Protein AF-A0A914G2S0-F1 (afdb_monomer)

Secondary structure (DSSP, 8-state):
------------PPPPPB--SEEEE-TT-SEEEEES--TTTTT--TT-EEE-TTS-EEEEEEEEETTEEEESSPPPGGG-EEEEEP-EEPPPHHHHHHHHHHHHHHHHTTTHHHHHHHS---TTEEEEEEETTEEEEEEGGGSPS--TT-HHHHHHT-S--HHHHHHHHTT-THHHHHHHHHHHHTTEEEEE-TTS-EEEEEHHHHHHHHHHHHTPPTT--TTPEEPTTS-EE-GGGSPPPHHHHHHHHHHHHHHHT-SS----------------S-PPPTT-------TT-SS------PPP-

Sequence (305 aa):
MRSWQSKGSMAMAIRPDWTAGTLTLVAGSKDFTTTGSALETAALQAGDAIITVSGYVLIIEAITGQNSGTLYAECPVAAAGEDQPLRIRYQPDGSRVQGAMRMVRELLTSGNLEAFATLAGEEDAVPVFVGPGVIKLVPKSEFGPDDTKGNLAAVAQLDSIHNLTEVAALADITNLTELAALAKANEQFVVMDADGKIAVVPIKQLTDEIAKKFQLPEGGSEQQLLNGNGGLIEPAALPVSTATQDALDLTSALIGTKSSYNWIINGDFTINQRGGVKKPANGVYGFDRWKGHANGIEQIIEALP

Foldseek 3Di:
DDDDDDDDDPDLDFDAWQFAFFKAADAQFQKIWTDRRQCVVVVDAFQKWKQAPLRDTWTFHGAPDRTMGGTPGGDHPSRGDGRGGTTIGDDRVVVVVVVVVVVVVVVCPQLQVVQVVPDDDDPQWDWDDPDRNHIDTDHVVVPDPDPVPCVVVVVVPCPDPVVVVVVVVVVPCVVVVVVVVVCVVQQWDFDQDPVRDTDTGHPVVVVVVVCVVVVADPDDDPQWDADPVRDTDHPVRPDDPPVRVVVVVVVVVVVVPPPDDDPPPPDPDDDDPPDDDDDDDPQFDDWDFDPDDPPTDTDGDGDDD

Solvent-accessible surface area (backbone atoms only — not comparable to full-atom values): 18815 Å² total; per-residue (Å²): 139,83,83,80,79,76,76,80,77,84,64,91,72,79,69,74,64,50,53,59,37,27,27,32,35,46,55,73,32,37,56,36,41,35,50,81,38,41,37,56,83,69,66,58,49,57,64,22,30,38,45,38,91,74,68,46,78,46,43,30,50,37,66,77,44,50,41,33,30,33,34,68,56,57,33,51,68,81,59,35,45,73,69,35,74,32,35,33,41,68,60,60,64,68,62,54,52,51,52,51,51,50,50,52,47,51,66,56,59,54,34,48,53,59,31,53,70,68,53,80,87,58,89,70,46,44,81,42,81,79,51,93,42,37,54,45,77,42,50,52,85,80,46,72,83,89,53,93,81,47,57,63,61,53,58,71,63,48,93,60,64,54,71,60,54,52,52,51,56,62,66,55,53,61,59,58,54,51,49,52,48,50,26,65,75,63,53,32,45,82,43,74,46,99,87,72,46,85,42,78,44,49,48,64,61,55,52,50,52,49,27,63,76,69,63,48,67,85,87,74,58,96,74,48,41,74,41,101,83,51,43,81,35,50,72,89,68,57,84,70,52,67,72,58,48,52,50,52,52,51,52,51,53,59,58,74,53,72,72,84,77,76,86,71,77,90,64,96,72,84,80,80,84,73,89,67,98,67,87,66,63,95,74,51,84,79,87,76,79,72,88,86,54,97,75,68,75,78,80,80,70,72,71,77,134

Nearest PDB structures (foldseek):
  4hiz-assembly1_A  TM=4.783E-01  e=8.285E-03  Escherichia pha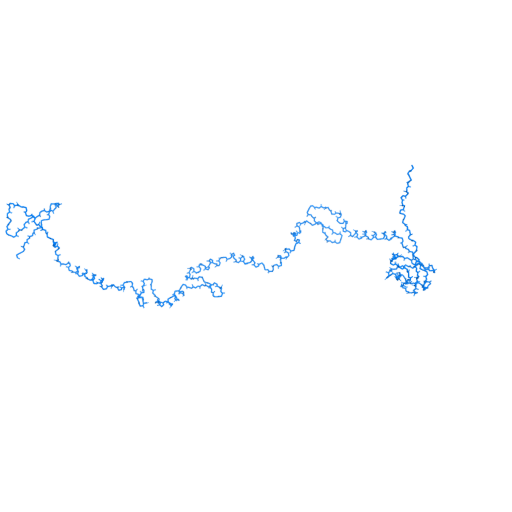ge phi92
  6foc-assembly1_F  TM=5.107E-01  e=4.427E+00  Mycolicibacterium smegmatis MC2 155
  6foc-assembly1_D  TM=5.091E-01  e=5.598E+00  Mycolicibacterium smegmatis MC2 155
  6foc-assembly1_E  TM=5.137E-01  e=7.080E+00  Mycolicibacterium smegmatis MC2 155
  7ell-assembly1_a  TM=2.091E-01  e=4.174E+00  Mammalian orthoreovirus 3

Mean predicted aligned error: 22.45 Å

pLDDT: mean 72.42, std 15.72, range [34.34, 93.56]

Radius of gyration: 70.54 Å; Cα contacts (8 Å, |Δi|>4): 326; chains: 1; bounding box: 147×56×176 Å

Structure (mmCIF, N/CA/C/O backbone):
data_AF-A0A914G2S0-F1
#
_entry.id   AF-A0A914G2S0-F1
#
loop_
_atom_site.group_PDB
_atom_site.id
_atom_site.type_symbol
_atom_site.label_atom_id
_atom_site.label_alt_id
_atom_site.label_comp_id
_atom_site.label_asym_id
_atom_site.label_entity_id
_atom_site.label_seq_id
_atom_site.pdbx_PDB_ins_code
_atom_site.Cartn_x
_atom_site.Cartn_y
_atom_site.Cartn_z
_atom_site.occupancy
_atom_site.B_iso_or_equiv
_atom_site.auth_seq_id
_atom_site.auth_comp_id
_atom_site.auth_asym_id
_atom_site.auth_atom_id
_atom_site.pdbx_PDB_model_num
ATOM 1 N N . MET A 1 1 ? 4.046 43.010 -52.081 1.00 39.44 1 MET A N 1
ATOM 2 C CA . MET A 1 1 ? 5.157 42.034 -52.110 1.00 39.44 1 MET A CA 1
ATOM 3 C C . MET A 1 1 ? 5.429 41.567 -50.684 1.00 39.44 1 MET A C 1
ATOM 5 O O . MET A 1 1 ? 6.069 42.290 -49.938 1.00 39.44 1 MET A O 1
ATOM 9 N N . ARG A 1 2 ? 4.868 40.428 -50.256 1.00 35.38 2 ARG A N 1
ATOM 10 C CA . ARG A 1 2 ? 5.243 39.776 -48.987 1.00 35.38 2 ARG A CA 1
ATOM 11 C C . ARG A 1 2 ? 6.018 38.518 -49.345 1.00 35.38 2 ARG A C 1
ATOM 13 O O . ARG A 1 2 ? 5.461 37.635 -49.992 1.00 35.38 2 ARG A O 1
ATOM 20 N N . SER A 1 3 ? 7.300 38.493 -48.994 1.00 38.34 3 SER A N 1
ATOM 21 C CA . SER A 1 3 ? 8.160 37.328 -49.148 1.00 38.34 3 SER A CA 1
ATOM 22 C C . SER A 1 3 ? 7.694 36.230 -48.193 1.00 38.34 3 SER A C 1
ATOM 24 O O . SER A 1 3 ? 7.520 36.440 -46.994 1.00 38.34 3 SER A O 1
ATOM 26 N N . TRP A 1 4 ? 7.446 35.052 -48.752 1.00 34.34 4 TRP A N 1
ATOM 27 C CA . TRP A 1 4 ? 7.224 33.825 -48.002 1.00 34.34 4 TRP A CA 1
ATOM 28 C C . TRP A 1 4 ? 8.595 33.317 -47.545 1.00 34.34 4 TRP A C 1
ATOM 30 O O . TRP A 1 4 ? 9.386 32.841 -48.356 1.00 34.34 4 TRP A O 1
ATOM 40 N N . GLN A 1 5 ? 8.901 33.454 -46.255 1.00 43.31 5 GLN A N 1
ATOM 41 C CA . GLN A 1 5 ? 9.997 32.712 -45.637 1.00 43.31 5 GLN A CA 1
ATOM 42 C C . GLN A 1 5 ? 9.623 31.228 -45.643 1.00 43.31 5 GLN A C 1
ATOM 44 O O . GLN A 1 5 ? 8.611 30.825 -45.065 1.00 43.31 5 GLN A O 1
ATOM 49 N N . SER A 1 6 ? 10.428 30.419 -46.330 1.00 41.84 6 SER A N 1
ATOM 50 C CA . SER A 1 6 ? 10.311 28.967 -46.324 1.00 41.84 6 SER A CA 1
ATOM 51 C C . SER A 1 6 ? 10.465 28.457 -44.893 1.00 41.84 6 SER A C 1
ATOM 53 O O . SER A 1 6 ? 11.532 28.588 -44.290 1.00 41.84 6 SER A O 1
ATOM 55 N N . LYS A 1 7 ? 9.390 27.867 -44.363 1.00 42.41 7 LYS A N 1
ATOM 56 C CA . LYS A 1 7 ? 9.420 27.026 -43.167 1.00 42.41 7 LYS A CA 1
ATOM 57 C C . LYS A 1 7 ? 10.583 26.046 -43.290 1.00 42.41 7 LYS A C 1
ATOM 59 O O . LYS A 1 7 ? 10.670 25.320 -44.279 1.00 42.41 7 LYS A O 1
ATOM 64 N N . GLY A 1 8 ? 11.461 26.061 -42.289 1.00 40.78 8 GLY A N 1
ATOM 65 C CA . GLY A 1 8 ? 12.552 25.111 -42.159 1.00 40.78 8 GLY A CA 1
ATOM 66 C C . GLY A 1 8 ? 12.014 23.694 -42.298 1.00 40.78 8 GLY A C 1
ATOM 67 O O . GLY A 1 8 ? 11.226 23.228 -41.477 1.00 40.78 8 GLY A O 1
ATOM 68 N N . SER A 1 9 ? 12.431 23.032 -43.370 1.00 38.84 9 SER A N 1
ATOM 69 C CA . SER A 1 9 ? 12.389 21.585 -43.473 1.00 38.84 9 SER A CA 1
ATOM 70 C C . SER A 1 9 ? 13.177 21.036 -42.285 1.00 38.84 9 SER A C 1
ATOM 72 O O . SER A 1 9 ? 14.404 21.120 -42.281 1.00 38.84 9 SER A O 1
ATOM 74 N N . MET A 1 10 ? 12.495 20.484 -41.277 1.00 43.16 10 MET A N 1
ATOM 75 C CA . MET A 1 10 ? 13.116 19.559 -40.328 1.00 43.16 10 MET A CA 1
ATOM 76 C C . MET A 1 10 ? 13.450 18.268 -41.081 1.00 43.16 10 MET A C 1
ATOM 78 O O . MET A 1 10 ? 12.778 17.249 -40.957 1.00 43.16 10 MET A O 1
ATOM 82 N N . ALA A 1 11 ? 14.472 18.344 -41.930 1.00 44.41 11 ALA A N 1
ATOM 83 C CA . ALA A 1 11 ? 15.151 17.166 -42.419 1.00 44.41 11 ALA A CA 1
ATOM 84 C C . ALA A 1 11 ? 15.914 16.574 -41.230 1.00 44.41 11 ALA A C 1
ATOM 86 O O . ALA A 1 11 ? 16.601 17.300 -40.512 1.00 44.41 11 ALA A O 1
ATOM 87 N N . MET A 1 12 ? 15.764 15.269 -41.011 1.00 57.03 12 MET A N 1
ATOM 88 C CA . MET A 1 12 ? 16.537 14.498 -40.042 1.00 57.03 12 MET A CA 1
ATOM 89 C C . MET A 1 12 ? 18.024 14.634 -40.418 1.00 57.03 12 MET A C 1
ATOM 91 O O . MET A 1 12 ? 18.506 13.970 -41.335 1.00 57.03 12 MET A O 1
ATOM 95 N N . ALA A 1 13 ? 18.719 15.591 -39.806 1.00 50.94 13 ALA A N 1
ATOM 96 C CA . ALA A 1 13 ? 20.088 15.926 -40.162 1.00 50.94 13 ALA A CA 1
ATOM 97 C C . ALA A 1 13 ? 21.023 14.861 -39.583 1.00 50.94 13 ALA A C 1
ATOM 99 O O . ALA A 1 13 ? 21.110 14.698 -38.367 1.00 50.94 13 ALA A O 1
ATOM 100 N N . ILE A 1 14 ? 21.716 14.127 -40.456 1.00 61.72 14 ILE A N 1
ATOM 101 C CA . ILE A 1 14 ? 22.813 13.246 -40.053 1.00 61.72 14 ILE A CA 1
ATOM 102 C C . ILE A 1 14 ? 23.853 14.132 -39.361 1.00 61.72 14 ILE A C 1
ATOM 104 O O . ILE A 1 14 ? 24.386 15.055 -39.981 1.00 61.72 14 ILE A O 1
ATOM 108 N N . ARG A 1 15 ? 24.103 13.890 -38.069 1.00 70.44 15 ARG A N 1
ATOM 109 C CA . ARG A 1 15 ? 25.149 14.607 -37.334 1.00 70.44 15 ARG A CA 1
ATOM 110 C C . ARG A 1 15 ? 26.504 14.299 -37.986 1.00 70.44 15 ARG A C 1
ATOM 112 O O . ARG A 1 15 ? 26.751 13.132 -38.298 1.00 70.44 15 ARG A O 1
ATOM 119 N N . PRO A 1 16 ? 27.360 15.308 -38.222 1.00 78.19 16 PRO A N 1
ATOM 120 C CA . PRO A 1 16 ? 28.690 15.073 -38.774 1.00 78.19 16 PRO A CA 1
ATOM 121 C C . PRO A 1 16 ? 29.509 14.174 -37.838 1.00 78.19 16 PRO A C 1
ATOM 123 O O . PRO A 1 16 ? 29.274 14.164 -36.630 1.00 78.19 16 PRO A O 1
ATOM 126 N N . ASP A 1 17 ? 30.456 13.419 -38.402 1.00 84.31 17 ASP A N 1
ATOM 127 C CA . ASP A 1 17 ? 31.339 12.540 -37.628 1.00 84.31 17 ASP A CA 1
ATOM 128 C C . ASP A 1 17 ? 32.096 13.365 -36.553 1.00 84.31 17 ASP A C 1
ATOM 130 O O . ASP A 1 17 ? 32.576 14.468 -36.825 1.00 84.31 17 ASP A O 1
ATOM 134 N N . TRP A 1 18 ? 32.216 12.833 -35.335 1.00 86.94 18 TRP A N 1
ATOM 135 C CA . TRP A 1 18 ? 32.965 13.449 -34.239 1.00 86.94 18 TRP A CA 1
ATOM 136 C C . TRP A 1 18 ? 34.459 13.166 -34.393 1.00 86.94 18 TRP A C 1
ATOM 138 O O . TRP A 1 18 ? 34.872 12.006 -34.380 1.00 86.94 18 TRP A O 1
ATOM 148 N N . THR A 1 19 ? 35.273 14.214 -34.538 1.00 88.19 19 THR A N 1
ATOM 149 C CA . THR A 1 19 ? 36.717 14.087 -34.818 1.00 88.19 19 THR A CA 1
ATOM 150 C C . THR A 1 19 ? 37.618 14.828 -33.830 1.00 88.19 19 THR A C 1
ATOM 152 O O . THR A 1 19 ? 38.783 15.085 -34.127 1.00 88.19 19 THR A O 1
ATOM 155 N N . ALA A 1 20 ? 37.089 15.248 -32.678 1.00 85.12 20 ALA A N 1
ATOM 156 C CA . ALA A 1 20 ? 37.869 15.978 -31.684 1.00 85.12 20 ALA A CA 1
ATOM 157 C C . ALA A 1 20 ? 38.704 15.016 -30.822 1.00 85.12 20 ALA A C 1
ATOM 159 O O . ALA A 1 20 ? 38.162 14.079 -30.238 1.00 85.12 20 ALA A O 1
ATOM 160 N N . GLY A 1 21 ? 40.006 15.281 -30.704 1.00 87.94 21 GLY A N 1
ATOM 161 C CA . GLY A 1 21 ? 40.935 14.526 -29.859 1.00 87.94 21 GLY A CA 1
ATOM 162 C C . GLY A 1 21 ? 41.598 13.324 -30.539 1.00 87.94 21 GLY A C 1
ATOM 163 O O . GLY A 1 21 ? 41.478 13.125 -31.750 1.00 87.94 21 GLY A O 1
ATOM 164 N N . THR A 1 22 ? 42.338 12.551 -29.748 1.00 89.88 22 THR A N 1
ATOM 165 C CA . THR A 1 22 ? 43.066 11.352 -30.194 1.00 89.88 22 THR A CA 1
ATOM 166 C C . THR A 1 22 ? 42.472 10.087 -29.588 1.00 89.88 22 THR A C 1
ATOM 168 O O . THR A 1 22 ? 41.771 10.148 -28.582 1.00 89.88 22 THR A O 1
ATOM 171 N N . LEU A 1 23 ? 42.726 8.945 -30.219 1.00 91.69 23 LEU A N 1
ATOM 172 C CA . LEU A 1 23 ? 42.205 7.632 -29.869 1.00 91.69 23 LEU A CA 1
ATOM 173 C C . LEU A 1 23 ? 43.354 6.650 -29.646 1.00 91.69 23 LEU A C 1
ATOM 175 O O . LEU A 1 23 ? 44.181 6.444 -30.533 1.00 91.69 23 LEU A O 1
ATOM 179 N N . THR A 1 24 ? 43.323 5.967 -28.511 1.00 92.44 24 THR A N 1
ATOM 180 C CA . THR A 1 24 ? 44.226 4.867 -28.194 1.00 92.44 24 THR A CA 1
ATOM 181 C C . THR A 1 24 ? 43.436 3.567 -28.114 1.00 92.44 24 THR A C 1
ATOM 183 O O . THR A 1 24 ? 42.475 3.430 -27.354 1.00 92.44 24 THR A O 1
ATOM 186 N N . LEU A 1 25 ? 43.856 2.607 -28.937 1.00 90.75 25 LEU A N 1
ATOM 187 C CA . LEU A 1 25 ? 43.268 1.280 -29.066 1.00 90.75 25 LEU A CA 1
ATOM 188 C C . LEU A 1 25 ? 44.334 0.218 -28.823 1.00 90.75 25 LEU A C 1
ATOM 190 O O . LEU A 1 25 ? 45.371 0.212 -29.487 1.00 90.75 25 LEU A O 1
ATOM 194 N N . VAL A 1 26 ? 44.053 -0.722 -27.924 1.00 92.75 26 VAL A N 1
ATOM 195 C CA . VAL A 1 26 ? 44.956 -1.835 -27.607 1.00 92.75 26 VAL A CA 1
ATOM 196 C C . VAL A 1 26 ? 44.454 -3.110 -28.280 1.00 92.75 26 VAL A C 1
ATOM 198 O O . VAL A 1 26 ? 43.284 -3.465 -28.153 1.00 92.75 26 VAL A O 1
ATOM 201 N N . ALA A 1 27 ? 45.333 -3.809 -29.000 1.00 90.81 27 ALA A N 1
ATOM 202 C CA . ALA A 1 27 ? 44.987 -5.054 -29.683 1.00 90.81 27 ALA A CA 1
ATOM 203 C C . ALA A 1 27 ? 44.497 -6.121 -28.691 1.00 90.81 27 ALA A C 1
ATOM 205 O O . ALA A 1 27 ? 45.120 -6.328 -27.651 1.00 90.81 27 ALA A O 1
ATOM 206 N N . GLY A 1 28 ? 43.397 -6.803 -29.018 1.00 88.88 28 GLY A N 1
ATOM 207 C CA . GLY A 1 28 ? 42.790 -7.819 -28.149 1.00 88.88 28 GLY A CA 1
ATOM 208 C C . GLY A 1 28 ? 42.081 -7.257 -26.911 1.00 88.88 28 GLY A C 1
ATOM 209 O O . GLY A 1 28 ? 41.553 -8.027 -26.119 1.00 88.88 28 GLY A O 1
ATOM 210 N N . SER A 1 29 ? 42.041 -5.932 -26.732 1.00 91.50 29 SER A N 1
ATOM 211 C CA . SER A 1 29 ? 41.268 -5.286 -25.671 1.00 91.50 29 SER A CA 1
ATOM 212 C C . SER A 1 29 ? 39.938 -4.765 -26.204 1.00 91.50 29 SER A C 1
ATOM 214 O O . SER A 1 29 ? 39.823 -4.376 -27.370 1.00 91.50 29 SER A O 1
ATOM 216 N N . LYS A 1 30 ? 38.932 -4.731 -25.331 1.00 91.50 30 LYS A N 1
ATOM 217 C CA . LYS A 1 30 ? 37.685 -3.997 -25.569 1.00 91.50 30 LYS A CA 1
ATOM 218 C C . LYS A 1 30 ? 37.783 -2.539 -25.143 1.00 91.50 30 LYS A C 1
ATOM 220 O O . LYS A 1 30 ? 36.997 -1.729 -25.615 1.00 91.50 30 LYS A O 1
ATOM 225 N N . ASP A 1 31 ? 38.717 -2.197 -24.269 1.00 92.69 31 ASP A N 1
ATOM 226 C CA . ASP A 1 31 ? 38.823 -0.840 -23.753 1.00 92.69 31 ASP A CA 1
ATOM 227 C C . ASP A 1 31 ? 39.486 0.073 -24.782 1.00 92.69 31 ASP A C 1
ATOM 229 O O . ASP A 1 31 ? 40.508 -0.271 -25.388 1.00 92.69 31 ASP A O 1
ATOM 233 N N . PHE A 1 32 ? 38.917 1.262 -24.947 1.00 91.62 32 PHE A N 1
ATOM 234 C CA . PHE A 1 32 ? 39.531 2.349 -25.690 1.00 91.62 32 PHE A CA 1
ATOM 235 C C . PHE A 1 32 ? 39.593 3.600 -24.822 1.00 91.62 32 PHE A C 1
ATOM 237 O O . PHE A 1 32 ? 38.712 3.873 -24.000 1.00 91.62 32 PHE A O 1
ATOM 244 N N . THR A 1 33 ? 40.642 4.384 -25.026 1.00 92.12 33 THR A N 1
ATOM 245 C CA . THR A 1 33 ? 40.817 5.676 -24.369 1.00 92.12 33 THR A CA 1
ATOM 246 C C . THR A 1 33 ? 40.968 6.759 -25.416 1.00 92.12 33 THR A C 1
ATOM 248 O O . THR A 1 33 ? 41.393 6.515 -26.545 1.00 92.12 33 THR A O 1
ATOM 251 N N . THR A 1 34 ? 40.576 7.972 -25.060 1.00 90.25 34 THR A N 1
ATOM 252 C CA . THR A 1 34 ? 40.680 9.132 -25.935 1.00 90.25 34 THR A CA 1
ATOM 253 C C . THR A 1 34 ? 41.235 10.322 -25.180 1.00 90.25 34 THR A C 1
ATOM 255 O O . THR A 1 34 ? 40.916 10.498 -24.009 1.00 90.25 34 THR A O 1
ATOM 258 N N . THR A 1 35 ? 41.978 11.199 -25.842 1.00 89.25 35 THR A N 1
ATOM 259 C CA . THR A 1 35 ? 42.499 12.417 -25.209 1.00 89.25 35 THR A CA 1
ATOM 260 C C . THR A 1 35 ? 41.843 13.648 -25.817 1.00 89.25 35 THR A C 1
ATOM 262 O O . THR A 1 35 ? 41.934 13.884 -27.019 1.00 89.25 35 THR A O 1
ATOM 265 N N . GLY A 1 36 ? 41.189 14.462 -24.980 1.00 83.69 36 GLY A N 1
ATOM 266 C CA . GLY A 1 36 ? 40.574 15.727 -25.405 1.00 83.69 36 GLY A CA 1
ATOM 267 C C . GLY A 1 36 ? 39.297 15.566 -26.237 1.00 83.69 36 GLY A C 1
ATOM 268 O O . GLY A 1 36 ? 38.896 16.508 -26.918 1.00 83.69 36 GLY A O 1
ATOM 269 N N . SER A 1 37 ? 38.665 14.391 -26.191 1.00 82.31 37 SER A N 1
ATOM 270 C CA . SER A 1 37 ? 37.526 14.049 -27.051 1.00 82.31 37 SER A CA 1
ATOM 271 C C . SER A 1 37 ? 36.164 14.325 -26.440 1.00 82.31 37 SER A C 1
ATOM 273 O O . SER A 1 37 ? 35.201 14.454 -27.192 1.00 82.31 37 SER A O 1
ATOM 275 N N . ALA A 1 38 ? 36.082 14.457 -25.112 1.00 85.75 38 ALA A N 1
ATOM 276 C CA . ALA A 1 38 ? 34.872 14.875 -24.407 1.00 85.75 38 ALA A CA 1
ATOM 277 C C . ALA A 1 38 ? 33.623 14.055 -24.795 1.00 85.75 38 ALA A C 1
ATOM 279 O O . ALA A 1 38 ? 32.577 14.613 -25.132 1.00 85.75 38 ALA A O 1
ATOM 280 N N . LEU A 1 39 ? 33.751 12.725 -24.773 1.00 84.50 39 LEU A N 1
ATOM 281 C CA . LEU A 1 39 ? 32.794 11.773 -25.343 1.00 84.50 39 LEU A CA 1
ATOM 282 C C . LEU A 1 39 ? 31.377 11.918 -24.763 1.00 84.50 39 LEU A C 1
ATOM 284 O O . LEU A 1 39 ? 30.400 11.847 -25.508 1.00 84.50 39 LEU A O 1
ATOM 288 N N . GLU A 1 40 ? 31.241 12.196 -23.463 1.00 83.31 40 GLU A N 1
ATOM 289 C CA . GLU A 1 40 ? 29.925 12.397 -22.839 1.00 83.31 40 GLU A CA 1
ATOM 290 C C . GLU A 1 40 ? 29.324 13.755 -23.225 1.00 83.31 40 GLU A C 1
ATOM 292 O O . GLU A 1 40 ? 28.131 13.858 -23.506 1.00 83.31 40 GLU A O 1
ATOM 297 N N . THR A 1 41 ? 30.152 14.802 -23.321 1.00 77.38 41 THR A N 1
ATOM 298 C CA . THR A 1 41 ? 29.709 16.138 -23.773 1.00 77.38 41 THR A CA 1
ATOM 299 C C . THR A 1 41 ? 29.279 16.134 -25.238 1.00 77.38 41 THR A C 1
ATOM 301 O O . THR A 1 41 ? 28.342 16.833 -25.618 1.00 77.38 41 THR A O 1
ATOM 304 N N . ALA A 1 42 ? 29.926 15.309 -26.056 1.00 79.06 42 ALA A N 1
ATOM 305 C CA . ALA A 1 42 ? 29.561 15.071 -27.445 1.00 79.06 42 ALA A CA 1
ATOM 306 C C . ALA A 1 42 ? 28.381 14.091 -27.611 1.00 79.06 42 ALA A C 1
ATOM 308 O O . ALA A 1 42 ? 28.006 13.772 -28.745 1.00 79.06 42 ALA A O 1
ATOM 309 N N . ALA A 1 43 ? 27.776 13.660 -26.495 1.00 81.69 43 ALA A N 1
ATOM 310 C CA . ALA A 1 43 ? 26.611 12.785 -26.416 1.00 81.69 43 ALA A CA 1
ATOM 311 C C . ALA A 1 43 ? 26.772 11.476 -27.207 1.00 81.69 43 ALA A C 1
ATOM 313 O O . ALA A 1 43 ? 25.813 11.000 -27.818 1.00 81.69 43 ALA A O 1
ATOM 314 N N . LEU A 1 44 ? 27.984 10.912 -27.211 1.00 83.81 44 LEU A N 1
ATOM 315 C CA . LEU A 1 44 ? 28.230 9.593 -27.782 1.00 83.81 44 LEU A CA 1
ATOM 316 C C . LEU A 1 44 ? 27.656 8.500 -26.891 1.00 83.81 44 LEU A C 1
ATOM 318 O O . LEU A 1 44 ? 27.639 8.612 -25.665 1.00 83.81 44 LEU A O 1
ATOM 322 N N . GLN A 1 45 ? 27.163 7.443 -27.522 1.00 85.44 45 GLN A N 1
ATOM 323 C CA . GLN A 1 45 ? 26.453 6.364 -26.849 1.00 85.44 45 GLN A CA 1
ATOM 324 C C . GLN A 1 45 ? 26.800 5.008 -27.461 1.00 85.44 45 GLN A C 1
ATOM 326 O O . GLN A 1 45 ? 27.404 4.901 -28.531 1.00 85.44 45 GLN A O 1
ATOM 331 N N . ALA A 1 46 ? 26.356 3.953 -26.780 1.00 84.88 46 ALA A N 1
ATOM 332 C CA . ALA A 1 46 ? 26.363 2.600 -27.314 1.00 84.88 46 ALA A CA 1
ATOM 333 C C . ALA A 1 46 ? 25.772 2.558 -28.740 1.00 84.88 46 ALA A C 1
ATOM 335 O O . ALA A 1 46 ? 24.760 3.203 -29.045 1.00 84.88 46 ALA A O 1
ATOM 336 N N . GLY A 1 47 ? 26.420 1.803 -29.625 1.00 84.62 47 GLY A N 1
ATOM 337 C CA . GLY A 1 47 ? 26.039 1.664 -31.030 1.00 84.62 47 GLY A CA 1
ATOM 338 C C . GLY A 1 47 ? 26.621 2.717 -31.980 1.00 84.62 47 GLY A C 1
ATOM 339 O O . GLY A 1 47 ? 26.511 2.535 -33.193 1.00 84.62 47 GLY A O 1
ATOM 340 N N . ASP A 1 48 ? 27.267 3.778 -31.478 1.00 88.00 48 ASP A N 1
ATOM 341 C CA . ASP A 1 48 ? 28.096 4.649 -32.323 1.00 88.00 48 ASP A CA 1
ATOM 342 C C . ASP A 1 48 ? 29.352 3.900 -32.801 1.00 88.00 48 ASP A C 1
ATOM 344 O O . ASP A 1 48 ? 29.808 2.942 -32.169 1.00 88.00 48 ASP A O 1
ATOM 348 N N . ALA A 1 49 ? 29.903 4.311 -33.944 1.00 90.56 49 ALA A N 1
ATOM 349 C CA . ALA A 1 49 ? 30.950 3.554 -34.623 1.00 90.56 49 ALA A CA 1
ATOM 350 C C . ALA A 1 49 ? 32.243 4.356 -34.787 1.00 90.56 49 ALA A C 1
ATOM 352 O O . ALA A 1 49 ? 32.268 5.382 -35.465 1.00 90.56 49 ALA A O 1
ATOM 353 N N . ILE A 1 50 ? 33.333 3.857 -34.213 1.00 90.25 50 ILE A N 1
ATOM 354 C CA . ILE A 1 50 ? 34.685 4.377 -34.412 1.00 90.25 50 ILE A CA 1
ATOM 355 C C . ILE A 1 50 ? 35.195 3.893 -35.769 1.00 90.25 50 ILE A C 1
ATOM 357 O O . ILE A 1 50 ? 35.187 2.697 -36.052 1.00 90.25 50 ILE A O 1
ATOM 361 N N . ILE A 1 51 ? 35.664 4.817 -36.602 1.00 90.38 51 ILE A N 1
ATOM 362 C CA . ILE A 1 51 ? 36.306 4.525 -37.883 1.00 90.38 51 ILE A CA 1
ATOM 363 C C . ILE A 1 51 ? 37.802 4.750 -37.696 1.00 90.38 51 ILE A C 1
ATOM 365 O O . ILE A 1 51 ? 38.245 5.893 -37.585 1.00 90.38 51 ILE A O 1
ATOM 369 N N . THR A 1 52 ? 38.580 3.673 -37.652 1.00 87.31 52 THR A N 1
ATOM 370 C CA . THR A 1 52 ? 40.034 3.779 -37.489 1.00 87.31 52 THR A CA 1
ATOM 371 C C . THR A 1 52 ? 40.704 4.248 -38.775 1.00 87.31 52 THR A C 1
ATOM 373 O O . THR A 1 52 ? 40.140 4.142 -39.868 1.00 87.31 52 THR A O 1
ATOM 376 N N . VAL A 1 53 ? 41.938 4.746 -38.668 1.00 82.81 53 VAL A N 1
ATOM 377 C CA . VAL A 1 53 ? 42.733 5.174 -39.834 1.00 82.81 53 VAL A CA 1
ATOM 378 C C . VAL A 1 53 ? 42.967 4.014 -40.807 1.00 82.81 53 VAL A C 1
ATOM 380 O O . VAL A 1 53 ? 42.968 4.211 -42.019 1.00 82.81 53 VAL A O 1
ATOM 383 N N . SER A 1 54 ? 43.067 2.792 -40.282 1.00 83.81 54 SER A N 1
ATOM 384 C CA . SER A 1 54 ? 43.156 1.548 -41.054 1.00 83.81 54 SER A CA 1
ATOM 385 C C . SER A 1 54 ? 41.853 1.163 -41.775 1.00 83.81 54 SER A C 1
ATOM 387 O O . SER A 1 54 ? 41.821 0.157 -42.478 1.00 83.81 54 SER A O 1
ATOM 389 N N . GLY A 1 55 ? 40.768 1.926 -41.600 1.00 83.75 55 GLY A N 1
ATOM 390 C CA . GLY A 1 55 ? 39.474 1.698 -42.247 1.00 83.75 55 GLY A CA 1
ATOM 391 C C . GLY A 1 55 ? 38.564 0.691 -41.538 1.00 83.75 55 GLY A C 1
ATOM 392 O O . GLY A 1 55 ? 37.517 0.341 -42.084 1.00 83.75 55 GLY A O 1
ATOM 393 N N . TYR A 1 56 ? 38.922 0.234 -40.333 1.00 88.62 56 TYR A N 1
ATOM 394 C CA . TYR A 1 56 ? 38.062 -0.650 -39.543 1.00 88.62 56 TYR A CA 1
ATOM 395 C C . TYR A 1 56 ? 36.957 0.147 -38.859 1.00 88.62 56 TYR A C 1
ATOM 397 O O . TYR A 1 56 ? 37.177 1.258 -38.381 1.00 88.62 56 TYR A O 1
ATOM 405 N N . VAL A 1 57 ? 35.771 -0.455 -38.788 1.00 90.25 57 VAL A N 1
ATOM 406 C CA . VAL A 1 57 ? 34.612 0.107 -38.095 1.00 90.25 57 VAL A CA 1
ATOM 407 C C . VAL A 1 57 ? 34.395 -0.687 -36.813 1.00 90.25 57 VAL A C 1
ATOM 409 O O . VAL A 1 57 ? 34.010 -1.854 -36.865 1.00 90.25 57 VAL A O 1
ATOM 412 N N . LEU A 1 58 ? 34.671 -0.064 -35.672 1.00 90.56 58 LEU A N 1
ATOM 413 C CA . LEU A 1 58 ? 34.525 -0.660 -34.346 1.00 90.56 58 LEU A CA 1
ATOM 414 C C . LEU A 1 58 ? 33.284 -0.074 -33.671 1.00 90.56 58 LEU A C 1
ATOM 416 O O . LEU A 1 58 ? 33.107 1.141 -33.641 1.00 90.56 58 LEU A O 1
ATOM 420 N N . ILE A 1 59 ? 32.410 -0.932 -33.148 1.00 91.44 59 ILE A N 1
ATOM 421 C CA . ILE A 1 59 ? 31.159 -0.511 -32.505 1.00 91.44 59 ILE A CA 1
ATOM 422 C C . ILE A 1 59 ? 31.422 -0.260 -31.023 1.00 91.44 59 ILE A C 1
ATOM 424 O O . ILE A 1 59 ? 31.995 -1.115 -30.348 1.00 91.44 59 ILE A O 1
ATOM 428 N N . ILE A 1 60 ? 30.971 0.885 -30.520 1.00 91.94 60 ILE A N 1
ATOM 429 C CA . ILE A 1 60 ? 31.027 1.233 -29.101 1.00 91.94 60 ILE A CA 1
ATOM 430 C C . ILE A 1 60 ? 29.945 0.447 -28.353 1.00 91.94 60 ILE A C 1
ATOM 432 O O . ILE A 1 60 ? 28.767 0.502 -28.706 1.00 91.94 60 ILE A O 1
ATOM 436 N N . GLU A 1 61 ? 30.340 -0.272 -27.308 1.00 90.44 61 GLU A N 1
ATOM 437 C CA . GLU A 1 61 ? 29.438 -0.962 -26.382 1.00 90.44 61 GLU A CA 1
ATOM 438 C C . GLU A 1 61 ? 28.975 -0.026 -25.267 1.00 90.44 61 GLU A C 1
ATOM 440 O O . GLU A 1 61 ? 27.779 0.065 -25.005 1.00 90.44 61 GLU A O 1
ATOM 445 N N . ALA A 1 62 ? 29.894 0.720 -24.655 1.00 90.06 62 ALA A N 1
ATOM 446 C CA . ALA A 1 62 ? 29.562 1.714 -23.642 1.00 90.06 62 ALA A CA 1
ATOM 447 C C . ALA A 1 62 ? 30.582 2.857 -23.616 1.00 90.06 62 ALA A C 1
ATOM 449 O O . ALA A 1 62 ? 31.761 2.669 -23.907 1.00 90.06 62 ALA A O 1
ATOM 450 N N . ILE A 1 63 ? 30.131 4.043 -23.214 1.00 90.62 63 ILE A N 1
ATOM 451 C CA . ILE A 1 63 ? 31.010 5.141 -22.799 1.00 90.62 63 ILE A CA 1
ATOM 452 C C . ILE A 1 63 ? 31.128 5.057 -21.278 1.00 90.62 63 ILE A C 1
ATOM 454 O O . ILE A 1 63 ? 30.116 5.068 -20.582 1.00 90.62 63 ILE A O 1
ATOM 458 N N . THR A 1 64 ? 32.351 4.903 -20.775 1.00 89.25 64 THR A N 1
ATOM 459 C CA . THR A 1 64 ? 32.642 4.701 -19.343 1.00 89.25 64 THR A CA 1
ATOM 460 C C . THR A 1 64 ? 33.164 5.966 -18.665 1.00 89.25 64 THR A C 1
ATOM 462 O O . THR A 1 64 ? 33.334 5.991 -17.449 1.00 89.25 64 THR A O 1
ATOM 465 N N . GLY A 1 65 ? 33.395 7.024 -19.444 1.00 88.50 65 GLY A N 1
ATOM 466 C CA . GLY A 1 65 ? 33.660 8.367 -18.956 1.00 88.50 65 GLY A CA 1
ATOM 467 C C . GLY A 1 65 ? 33.949 9.337 -20.096 1.00 88.50 65 GLY A C 1
ATOM 468 O O . GLY A 1 65 ? 33.956 8.975 -21.273 1.00 88.50 65 GLY A O 1
ATOM 469 N N . GLN A 1 66 ? 34.270 10.578 -19.738 1.00 87.12 66 GLN A N 1
ATOM 470 C CA . GLN A 1 66 ? 34.523 11.682 -20.670 1.00 87.12 66 GLN A CA 1
ATOM 471 C C . GLN A 1 66 ? 35.578 11.388 -21.755 1.00 87.12 66 GLN A C 1
ATOM 473 O O . GLN A 1 66 ? 35.606 12.059 -22.784 1.00 87.12 66 GLN A O 1
ATOM 478 N N . ASN A 1 67 ? 36.454 10.410 -21.526 1.00 90.31 67 ASN A N 1
ATOM 479 C CA . ASN A 1 67 ? 37.609 10.097 -22.361 1.00 90.31 67 ASN A CA 1
ATOM 480 C C . ASN A 1 67 ? 37.878 8.579 -22.461 1.00 90.31 67 ASN A C 1
ATOM 482 O O . ASN A 1 67 ? 38.997 8.164 -22.759 1.00 90.31 67 ASN A O 1
ATOM 486 N N . SER A 1 68 ? 36.889 7.736 -22.162 1.00 89.94 68 SER A N 1
ATOM 487 C CA . SER A 1 68 ? 37.054 6.280 -22.191 1.00 89.94 68 SER A CA 1
ATOM 488 C C . SER A 1 68 ? 35.748 5.561 -22.498 1.00 89.94 68 SER A C 1
ATOM 490 O O . SER A 1 68 ? 34.655 6.053 -22.206 1.00 89.94 68 SER A O 1
ATOM 492 N N . GLY A 1 69 ? 35.864 4.364 -23.056 1.00 91.81 69 GLY A N 1
ATOM 493 C CA . GLY A 1 69 ? 34.730 3.494 -23.319 1.00 91.81 69 GLY A CA 1
ATOM 494 C C . GLY A 1 69 ? 35.163 2.072 -23.636 1.00 91.81 69 GLY A C 1
ATOM 495 O O . GLY A 1 69 ? 36.348 1.740 -23.620 1.00 91.81 69 GLY A O 1
ATOM 496 N N . THR A 1 70 ? 34.177 1.238 -23.932 1.00 93.56 70 THR A N 1
ATOM 497 C CA . THR A 1 70 ? 34.350 -0.159 -24.317 1.00 93.56 70 THR A CA 1
ATOM 498 C C . THR A 1 70 ? 33.807 -0.395 -25.722 1.00 93.56 70 THR A C 1
ATOM 500 O O . THR A 1 70 ? 32.838 0.231 -26.161 1.00 93.56 70 THR A O 1
ATOM 503 N N . LEU A 1 71 ? 34.436 -1.313 -26.443 1.00 92.19 71 LEU A N 1
ATOM 504 C CA . LEU A 1 71 ? 34.027 -1.811 -27.747 1.00 92.19 71 LEU A CA 1
ATOM 505 C C . LEU A 1 71 ? 33.197 -3.085 -27.592 1.00 92.19 71 LEU A C 1
ATOM 507 O O . LEU A 1 71 ? 33.478 -3.927 -26.742 1.00 92.19 71 LEU A O 1
ATOM 511 N N . TYR A 1 72 ? 32.241 -3.275 -28.498 1.00 91.25 72 TYR A N 1
ATOM 512 C CA . TYR A 1 72 ? 31.405 -4.477 -28.555 1.00 91.25 72 TYR A CA 1
ATOM 513 C C . TYR A 1 72 ? 32.219 -5.758 -28.791 1.00 91.25 72 TYR A C 1
ATOM 515 O O . TYR A 1 72 ? 31.948 -6.806 -28.198 1.00 91.25 72 TYR A O 1
ATOM 523 N N . ALA A 1 73 ? 33.254 -5.667 -29.627 1.00 89.81 73 ALA A N 1
ATOM 524 C CA . ALA A 1 73 ? 34.197 -6.743 -29.912 1.00 89.81 73 ALA A CA 1
ATOM 525 C C . ALA A 1 73 ? 35.631 -6.284 -29.626 1.00 89.81 73 ALA A C 1
ATOM 527 O O . ALA A 1 73 ? 35.924 -5.090 -29.684 1.00 89.81 73 ALA A O 1
ATOM 528 N N . GLU A 1 74 ? 36.515 -7.237 -29.331 1.00 90.38 74 GLU A N 1
ATOM 529 C CA . GLU A 1 74 ? 37.939 -6.962 -29.124 1.00 90.38 74 GLU A CA 1
ATOM 530 C C . GLU A 1 74 ? 38.549 -6.247 -30.336 1.00 90.38 74 GLU A C 1
ATOM 532 O O . GLU A 1 74 ? 38.252 -6.569 -31.492 1.00 90.38 74 GLU A O 1
ATOM 537 N N . CYS A 1 75 ? 39.417 -5.270 -30.072 1.00 87.75 75 CYS A N 1
ATOM 538 C CA . CYS A 1 75 ? 40.066 -4.499 -31.118 1.00 87.75 75 CYS A CA 1
ATOM 539 C C . CYS A 1 75 ? 41.004 -5.398 -31.949 1.00 87.75 75 CYS A C 1
ATOM 541 O O . CYS A 1 75 ? 41.932 -6.001 -31.392 1.00 87.75 75 CYS A O 1
ATOM 543 N N . PRO A 1 76 ? 40.820 -5.487 -33.281 1.00 89.81 76 PRO A N 1
ATOM 544 C CA . PRO A 1 76 ? 41.711 -6.263 -34.127 1.00 89.81 76 PRO A CA 1
ATOM 545 C C . PRO A 1 76 ? 43.102 -5.621 -34.162 1.00 89.81 76 PRO A C 1
ATOM 547 O O . PRO A 1 76 ? 43.236 -4.398 -34.173 1.00 89.81 76 PRO A O 1
ATOM 550 N N . VAL A 1 77 ? 44.150 -6.446 -34.265 1.00 87.44 77 VAL A N 1
ATOM 551 C CA . VAL A 1 77 ? 45.557 -5.989 -34.285 1.00 87.44 77 VAL A CA 1
ATOM 552 C C . VAL A 1 77 ? 45.798 -4.890 -35.328 1.00 87.44 77 VAL A C 1
ATOM 554 O O . VAL A 1 77 ? 46.537 -3.950 -35.071 1.00 87.44 77 VAL A O 1
ATOM 557 N N . ALA A 1 78 ? 45.133 -4.970 -36.483 1.00 85.12 78 ALA A N 1
ATOM 558 C CA . ALA A 1 78 ? 45.284 -4.012 -37.580 1.00 85.12 78 ALA A CA 1
ATOM 559 C C . ALA A 1 78 ? 44.652 -2.627 -37.315 1.00 85.12 78 ALA A C 1
ATOM 561 O O . ALA A 1 78 ? 44.897 -1.686 -38.069 1.00 85.12 78 ALA A O 1
ATOM 562 N N . ALA A 1 79 ? 43.821 -2.503 -36.278 1.00 85.44 79 ALA A N 1
ATOM 563 C CA . ALA A 1 79 ? 43.163 -1.263 -35.870 1.00 85.44 79 ALA A CA 1
ATOM 564 C C . ALA A 1 79 ? 43.770 -0.652 -34.591 1.00 85.44 79 ALA A C 1
ATOM 566 O O . ALA A 1 79 ? 43.469 0.496 -34.257 1.00 85.44 79 ALA A O 1
ATOM 567 N N . ALA A 1 80 ? 44.611 -1.411 -33.882 1.00 88.25 80 ALA A N 1
ATOM 568 C CA . ALA A 1 80 ? 45.286 -0.969 -32.671 1.00 88.25 80 ALA A CA 1
ATOM 569 C C . ALA A 1 80 ? 46.369 0.078 -32.966 1.00 88.25 80 ALA A C 1
ATOM 571 O O . ALA A 1 80 ? 47.001 0.071 -34.022 1.00 88.25 80 ALA A O 1
ATOM 572 N N . GLY A 1 81 ? 46.592 0.969 -32.007 1.00 88.12 81 GLY A N 1
ATOM 573 C CA . GLY A 1 81 ? 47.550 2.064 -32.110 1.00 88.12 81 GLY A CA 1
ATOM 574 C C . GLY A 1 81 ? 47.237 3.166 -31.106 1.00 88.12 81 GLY A C 1
ATOM 575 O O . GLY A 1 81 ? 46.092 3.308 -30.672 1.00 88.12 81 GLY A O 1
ATOM 576 N N . GLU A 1 82 ? 48.261 3.927 -30.749 1.00 89.06 82 GLU A N 1
ATOM 577 C CA . GLU A 1 82 ? 48.216 5.013 -29.770 1.00 89.06 82 GLU A CA 1
ATOM 578 C C . GLU A 1 82 ? 48.072 6.371 -30.469 1.00 89.06 82 GLU A C 1
ATOM 580 O O . GLU A 1 82 ? 48.597 6.560 -31.568 1.00 89.06 82 GLU A O 1
ATOM 585 N N . ASP A 1 83 ? 47.330 7.292 -29.847 1.00 87.06 83 ASP A N 1
ATOM 586 C CA . ASP A 1 83 ? 47.118 8.672 -30.307 1.00 87.06 83 ASP A CA 1
ATOM 587 C C . ASP A 1 83 ? 46.684 8.828 -31.777 1.00 87.06 83 ASP A C 1
ATOM 589 O O . ASP A 1 83 ? 47.001 9.800 -32.470 1.00 87.06 83 ASP A O 1
ATOM 593 N N . GLN A 1 84 ? 45.897 7.876 -32.267 1.00 89.25 84 GLN A N 1
ATOM 594 C CA . GLN A 1 84 ? 45.353 7.923 -33.616 1.00 89.25 84 GLN A CA 1
ATOM 595 C C . GLN A 1 84 ? 44.324 9.060 -33.750 1.00 89.25 84 GLN A C 1
ATOM 597 O O . GLN A 1 84 ? 43.614 9.366 -32.791 1.00 89.25 84 GLN A O 1
ATOM 602 N N . PRO A 1 85 ? 44.167 9.673 -34.936 1.00 88.31 85 PRO A N 1
ATOM 603 C CA . PRO A 1 85 ? 43.067 10.594 -35.205 1.00 88.31 85 PRO A CA 1
ATOM 604 C C . PRO A 1 85 ? 41.708 9.970 -34.866 1.00 88.31 85 PRO A C 1
ATOM 606 O O . PRO A 1 85 ? 41.361 8.907 -35.389 1.00 88.31 85 PRO A O 1
ATOM 609 N N . LEU A 1 86 ? 40.926 10.638 -34.012 1.00 87.75 86 LEU A N 1
ATOM 610 C CA . LEU A 1 86 ? 39.590 10.164 -33.677 1.00 87.75 86 LEU A CA 1
ATOM 611 C C . LEU A 1 86 ? 38.620 10.437 -34.830 1.00 87.75 86 LEU A C 1
ATOM 613 O O . LEU A 1 86 ? 38.575 11.536 -35.384 1.00 87.75 86 LEU A O 1
ATOM 617 N N . ARG A 1 87 ? 37.785 9.448 -35.148 1.00 90.56 87 ARG A N 1
ATOM 618 C CA . ARG A 1 87 ? 36.601 9.634 -35.984 1.00 90.56 87 ARG A CA 1
ATOM 619 C C . ARG A 1 87 ? 35.493 8.705 -35.518 1.00 90.56 87 ARG A C 1
ATOM 621 O O . ARG A 1 87 ? 35.609 7.492 -35.669 1.00 90.56 87 ARG A O 1
ATOM 628 N N . ILE A 1 88 ? 34.408 9.269 -34.999 1.00 88.88 88 ILE A N 1
ATOM 629 C CA . ILE A 1 88 ? 33.239 8.505 -34.562 1.00 88.88 88 ILE A CA 1
ATOM 630 C C . ILE A 1 88 ? 32.014 8.929 -35.358 1.00 88.88 88 ILE A C 1
ATOM 632 O O . ILE A 1 88 ? 31.696 10.110 -35.461 1.00 88.88 88 ILE A O 1
ATOM 636 N N . ARG A 1 89 ? 31.311 7.953 -35.921 1.00 88.88 89 ARG A N 1
ATOM 637 C CA . ARG A 1 89 ? 30.049 8.151 -36.618 1.00 88.88 89 ARG A CA 1
ATOM 638 C C . ARG A 1 89 ? 28.884 7.906 -35.673 1.00 88.88 89 ARG A C 1
ATOM 640 O O . ARG A 1 89 ? 28.756 6.811 -35.123 1.00 88.88 89 ARG A O 1
ATOM 647 N N . TYR A 1 90 ? 28.010 8.902 -35.566 1.00 85.69 90 TYR A N 1
ATOM 648 C CA . TYR A 1 90 ? 26.745 8.779 -34.851 1.00 85.69 90 TYR A CA 1
ATOM 649 C C . TYR A 1 90 ? 25.810 7.803 -35.568 1.00 85.69 90 TYR A C 1
ATOM 651 O O . TYR A 1 90 ? 25.607 7.901 -36.785 1.00 85.69 90 TYR A O 1
ATOM 659 N N . GLN A 1 91 ? 25.199 6.885 -34.824 1.00 81.88 91 GLN A N 1
ATOM 660 C CA . GLN A 1 91 ? 24.102 6.086 -35.360 1.00 81.88 91 GLN A CA 1
ATOM 661 C C . GLN A 1 91 ? 22.897 7.005 -35.648 1.00 81.88 91 GLN A C 1
ATOM 663 O O . GLN A 1 91 ? 22.572 7.848 -34.809 1.00 81.88 91 GLN A O 1
ATOM 668 N N . PRO A 1 92 ? 22.208 6.868 -36.801 1.00 73.19 92 PRO A N 1
ATOM 669 C CA . PRO A 1 92 ? 21.073 7.725 -37.131 1.00 73.19 92 PRO A CA 1
ATOM 670 C C . PRO A 1 92 ? 19.987 7.683 -36.049 1.00 73.19 92 PRO A C 1
ATOM 672 O O . PRO A 1 92 ? 19.451 6.613 -35.741 1.00 73.19 92 PRO A O 1
ATOM 675 N N . ASP A 1 93 ? 19.618 8.859 -35.532 1.00 64.56 93 ASP A N 1
ATOM 676 C CA . ASP A 1 93 ? 18.627 9.025 -34.459 1.00 64.56 93 ASP A CA 1
ATOM 677 C C . ASP A 1 93 ? 17.288 8.334 -34.780 1.00 64.56 93 ASP A C 1
ATOM 679 O O . ASP A 1 93 ? 16.629 7.803 -33.888 1.00 64.56 93 ASP A O 1
ATOM 683 N N . GLY A 1 94 ? 16.910 8.242 -36.061 1.00 65.62 94 GLY A N 1
ATOM 684 C CA . GLY A 1 94 ? 15.702 7.538 -36.498 1.00 65.62 94 GLY A CA 1
ATOM 685 C C . GLY A 1 94 ? 15.669 6.056 -36.107 1.00 65.62 94 GLY A C 1
ATOM 686 O O . GLY A 1 94 ? 14.635 5.575 -35.652 1.00 65.62 94 GLY A O 1
ATOM 687 N N . SER A 1 95 ? 16.794 5.338 -36.201 1.00 68.25 95 SER A N 1
ATOM 688 C CA . SER A 1 95 ? 16.856 3.919 -35.813 1.00 68.25 95 SER A CA 1
ATOM 689 C C . SER A 1 95 ? 16.793 3.743 -34.294 1.00 68.25 95 SER A C 1
ATOM 691 O O . SER A 1 95 ? 16.202 2.779 -33.808 1.00 68.25 95 SER A O 1
ATOM 693 N N . ARG A 1 96 ? 17.371 4.687 -33.541 1.00 69.38 96 ARG A N 1
ATOM 694 C CA . ARG A 1 96 ? 17.360 4.689 -32.071 1.00 69.38 96 ARG A CA 1
ATOM 695 C C . ARG A 1 96 ? 15.964 4.959 -31.529 1.00 69.38 96 ARG A C 1
ATOM 697 O O . ARG A 1 96 ? 15.453 4.197 -30.711 1.00 69.38 96 ARG A O 1
ATOM 704 N N . VAL A 1 97 ? 15.317 6.001 -32.043 1.00 69.06 97 VAL A N 1
ATOM 705 C CA . VAL A 1 97 ? 13.966 6.390 -31.633 1.00 69.06 97 VAL A CA 1
ATOM 706 C C . VAL A 1 97 ? 12.945 5.329 -32.049 1.00 69.06 97 VAL A C 1
ATOM 708 O O . VAL A 1 97 ? 12.078 4.990 -31.250 1.00 69.06 97 VAL A O 1
ATOM 711 N N . GLN A 1 98 ? 13.060 4.731 -33.240 1.00 72.81 98 GLN A N 1
ATOM 712 C CA . GLN A 1 98 ? 12.159 3.647 -33.655 1.00 72.81 98 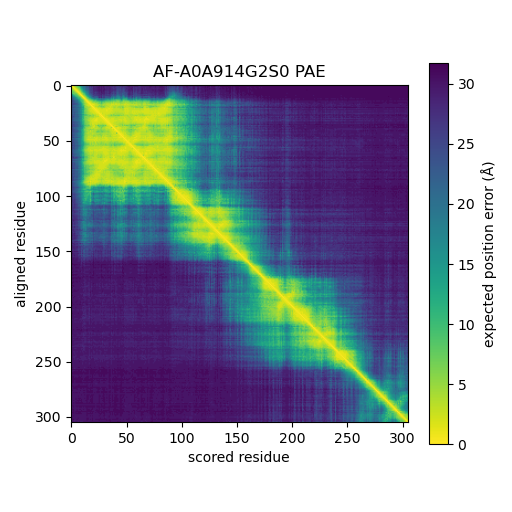GLN A CA 1
ATOM 713 C C . GLN A 1 98 ? 12.314 2.383 -32.795 1.00 72.81 98 GLN A C 1
ATOM 715 O O . GLN A 1 98 ? 11.307 1.783 -32.417 1.00 72.81 98 GLN A O 1
ATOM 720 N N . GLY A 1 99 ? 13.544 1.996 -32.436 1.00 70.06 99 GLY A N 1
ATOM 721 C CA . GLY A 1 99 ? 13.794 0.867 -31.532 1.00 70.06 99 GLY A CA 1
ATOM 722 C C . GLY A 1 99 ? 13.252 1.110 -30.120 1.00 70.06 99 GLY A C 1
ATOM 723 O O . GLY A 1 99 ? 12.540 0.265 -29.577 1.00 70.06 99 GLY A O 1
ATOM 724 N N . ALA A 1 100 ? 13.510 2.295 -29.558 1.00 71.62 100 ALA A N 1
ATOM 725 C CA . ALA A 1 100 ? 12.994 2.691 -28.249 1.00 71.62 100 ALA A CA 1
ATOM 726 C C . ALA A 1 100 ? 11.459 2.758 -28.227 1.00 71.62 100 ALA A C 1
ATOM 728 O O . ALA A 1 100 ? 10.837 2.230 -27.310 1.00 71.62 100 ALA A O 1
ATOM 729 N N . MET A 1 101 ? 10.831 3.324 -29.261 1.00 74.81 101 MET A N 1
ATOM 730 C CA . MET A 1 101 ? 9.368 3.388 -29.360 1.00 74.81 101 MET A CA 1
ATOM 731 C C . MET A 1 101 ? 8.733 2.011 -29.549 1.00 74.81 101 MET A C 1
ATOM 733 O O . MET A 1 101 ? 7.653 1.764 -29.020 1.00 74.81 101 MET A O 1
ATOM 737 N N . ARG A 1 102 ? 9.404 1.084 -30.242 1.00 76.94 102 ARG A N 1
ATOM 738 C CA . ARG A 1 102 ? 8.960 -0.312 -30.310 1.00 76.94 102 ARG A CA 1
ATOM 739 C C . ARG A 1 102 ? 9.047 -1.001 -28.946 1.00 76.94 102 ARG A C 1
ATOM 741 O O . ARG A 1 102 ? 8.121 -1.726 -28.607 1.00 76.94 102 ARG A O 1
ATOM 748 N N . MET A 1 103 ? 10.098 -0.760 -28.160 1.00 75.12 103 MET A N 1
ATOM 749 C CA . MET A 1 103 ? 10.192 -1.285 -26.790 1.00 75.12 103 MET A CA 1
ATOM 750 C C . MET A 1 103 ? 9.128 -0.680 -25.872 1.00 75.12 103 MET A C 1
ATOM 752 O O . MET A 1 103 ? 8.458 -1.417 -25.164 1.00 75.12 103 MET A O 1
ATOM 756 N N . VAL A 1 104 ? 8.904 0.636 -25.922 1.00 77.12 104 VAL A N 1
ATOM 757 C CA . VAL A 1 104 ? 7.822 1.286 -25.163 1.00 77.12 104 VAL A CA 1
ATOM 758 C C . VAL A 1 104 ? 6.466 0.712 -25.562 1.00 77.12 104 VAL A C 1
ATOM 760 O O . VAL A 1 104 ? 5.666 0.390 -24.691 1.00 77.12 104 VAL A O 1
ATOM 763 N N . ARG A 1 105 ? 6.223 0.518 -26.864 1.00 78.06 105 ARG A N 1
ATOM 764 C CA . ARG A 1 105 ? 5.018 -0.157 -27.351 1.00 78.06 105 ARG A CA 1
ATOM 765 C C . ARG A 1 105 ? 4.900 -1.554 -26.751 1.00 78.06 105 ARG A C 1
ATOM 767 O O . ARG A 1 105 ? 3.851 -1.858 -26.221 1.00 78.06 105 ARG A O 1
ATOM 774 N N . GLU A 1 106 ? 5.956 -2.359 -26.768 1.00 76.69 106 GLU A N 1
ATOM 775 C CA . GLU A 1 106 ? 5.946 -3.700 -26.172 1.00 76.69 106 GLU A CA 1
ATOM 776 C C . GLU A 1 106 ? 5.625 -3.673 -24.665 1.00 76.69 106 GLU A C 1
ATOM 778 O O . GLU A 1 106 ? 4.778 -4.433 -24.204 1.00 76.69 106 GLU A O 1
ATOM 783 N N . LEU A 1 107 ? 6.226 -2.752 -23.898 1.00 69.44 107 LEU A N 1
ATOM 784 C CA . LEU A 1 107 ? 5.948 -2.599 -22.462 1.00 69.44 107 LEU A CA 1
ATOM 785 C C . LEU A 1 107 ? 4.495 -2.167 -22.194 1.00 69.44 107 LEU A C 1
ATOM 787 O O . LEU A 1 107 ? 3.859 -2.657 -21.256 1.00 69.44 107 LEU A O 1
ATOM 791 N N . LEU A 1 108 ? 3.955 -1.267 -23.020 1.00 73.19 108 LEU A N 1
ATOM 792 C CA . LEU A 1 108 ? 2.560 -0.822 -22.938 1.00 73.19 108 LEU A CA 1
ATOM 793 C C . LEU A 1 108 ? 1.578 -1.891 -23.446 1.00 73.19 108 LEU A C 1
ATOM 795 O O . LEU A 1 108 ? 0.446 -1.955 -22.975 1.00 73.19 108 LEU A O 1
ATOM 799 N N . THR A 1 109 ? 2.019 -2.764 -24.353 1.00 70.38 109 THR A N 1
ATOM 800 C CA . THR A 1 109 ? 1.287 -3.928 -24.876 1.00 70.38 109 THR A CA 1
ATOM 801 C C . THR A 1 109 ? 1.497 -5.173 -24.007 1.00 70.38 109 THR A C 1
ATOM 803 O O . THR A 1 109 ? 1.239 -6.287 -24.441 1.00 70.38 109 THR A O 1
ATOM 806 N N . SER A 1 110 ? 1.871 -5.021 -22.733 1.00 68.25 110 SER A N 1
ATOM 807 C CA . SER A 1 110 ? 1.927 -6.114 -21.742 1.00 68.25 110 SER A CA 1
ATOM 808 C C . SER A 1 110 ? 0.560 -6.777 -21.438 1.00 68.25 110 SER A C 1
ATOM 810 O O . SER A 1 110 ? 0.365 -7.348 -20.369 1.00 68.25 110 SER A O 1
ATOM 812 N N . GLY A 1 111 ? -0.425 -6.673 -22.339 1.00 69.62 111 GLY A N 1
ATOM 813 C CA . GLY A 1 111 ? -1.792 -7.187 -22.223 1.00 69.62 111 GLY A CA 1
ATOM 814 C C . GLY A 1 111 ? -2.672 -6.380 -21.269 1.00 69.62 111 GLY A C 1
ATOM 815 O O . GLY A 1 111 ? -3.876 -6.294 -21.460 1.00 69.62 111 GLY A O 1
ATOM 816 N N . ASN A 1 112 ? -2.077 -5.710 -20.284 1.00 78.00 112 ASN A N 1
ATOM 817 C CA . ASN A 1 112 ? -2.781 -4.948 -19.256 1.00 78.00 112 ASN A CA 1
ATOM 818 C C . ASN A 1 112 ? -3.597 -3.774 -19.818 1.00 78.00 112 ASN A C 1
ATOM 820 O O . ASN A 1 112 ? -4.735 -3.565 -19.407 1.00 78.00 112 ASN A O 1
ATOM 824 N N . LEU A 1 113 ? -3.043 -3.019 -20.773 1.00 79.12 113 LEU A N 1
ATOM 825 C CA . LEU A 1 113 ? -3.751 -1.888 -21.380 1.00 79.12 113 LEU A CA 1
ATOM 826 C C . LEU A 1 113 ? -4.905 -2.357 -22.280 1.00 79.12 113 LEU A C 1
ATOM 828 O O . LEU A 1 113 ? -5.954 -1.723 -22.325 1.00 79.12 113 LEU A O 1
ATOM 832 N N . GLU A 1 114 ? -4.723 -3.488 -22.963 1.00 79.94 114 GLU A N 1
ATOM 833 C CA . GLU A 1 114 ? -5.747 -4.114 -23.806 1.00 79.94 114 GLU A CA 1
ATOM 834 C C . GLU A 1 114 ? -6.865 -4.726 -22.951 1.00 79.94 114 GLU A C 1
ATOM 836 O O . GLU A 1 114 ? -8.044 -4.532 -23.246 1.00 79.94 114 GLU A O 1
ATOM 841 N N . ALA A 1 115 ? -6.515 -5.378 -21.839 1.00 80.69 115 ALA A N 1
ATOM 842 C CA . ALA A 1 115 ? -7.463 -5.882 -20.850 1.00 80.69 115 ALA A CA 1
ATOM 843 C C . ALA A 1 115 ? -8.271 -4.743 -20.210 1.00 80.69 115 ALA A C 1
ATOM 845 O O . ALA A 1 115 ? -9.483 -4.864 -20.059 1.00 80.69 115 ALA A O 1
ATOM 846 N N . PHE A 1 116 ? -7.625 -3.612 -19.902 1.00 81.50 116 PHE A N 1
ATOM 847 C CA . PHE A 1 116 ? -8.302 -2.416 -19.397 1.00 81.50 116 PHE A CA 1
ATOM 848 C C . PHE A 1 116 ? -9.241 -1.807 -20.443 1.00 81.50 116 PHE A C 1
ATOM 850 O O . PHE A 1 116 ? -10.370 -1.454 -20.126 1.00 81.50 116 PHE A O 1
ATOM 857 N N . ALA A 1 117 ? -8.796 -1.704 -21.698 1.00 82.88 117 ALA A N 1
ATOM 858 C CA . ALA A 1 117 ? -9.601 -1.150 -22.785 1.00 82.88 117 ALA A CA 1
ATOM 859 C C . ALA A 1 117 ? -10.806 -2.032 -23.159 1.00 82.88 117 ALA A C 1
ATOM 861 O O . ALA A 1 117 ? -11.799 -1.520 -23.671 1.00 82.88 117 ALA A O 1
ATOM 862 N N . THR A 1 118 ? -10.724 -3.343 -22.914 1.00 83.69 118 THR A N 1
ATOM 863 C CA . THR A 1 118 ? -11.810 -4.303 -23.183 1.00 83.69 118 THR A CA 1
ATOM 864 C C . THR A 1 118 ? -12.847 -4.344 -22.055 1.00 83.69 118 THR A C 1
ATOM 866 O O . THR A 1 118 ? -13.951 -4.853 -22.246 1.00 83.69 118 THR A O 1
ATOM 869 N N . LEU A 1 119 ? -12.522 -3.808 -20.876 1.00 86.31 119 LEU A N 1
ATOM 870 C CA . LEU A 1 119 ? -13.446 -3.743 -19.750 1.00 86.31 119 LEU A CA 1
ATOM 871 C C . LEU A 1 119 ? -14.606 -2.788 -20.069 1.00 86.31 119 LEU A C 1
ATOM 873 O O . LEU A 1 119 ? -14.403 -1.597 -20.308 1.00 86.31 119 LEU A O 1
ATOM 877 N N . ALA A 1 120 ? -15.838 -3.294 -20.024 1.00 83.69 120 ALA A N 1
ATOM 878 C CA . ALA A 1 120 ? -17.021 -2.444 -20.021 1.00 83.69 120 ALA A CA 1
ATOM 879 C C . ALA A 1 120 ? -17.130 -1.787 -18.641 1.00 83.69 120 ALA A C 1
ATOM 881 O O . ALA A 1 120 ? -17.280 -2.495 -17.653 1.00 83.69 120 ALA A O 1
ATOM 882 N N . GLY A 1 121 ? -17.001 -0.461 -18.561 1.00 81.56 121 GLY A N 1
ATOM 883 C CA . GLY A 1 121 ? -17.113 0.255 -17.290 1.00 81.56 121 GLY A CA 1
ATOM 884 C C . GLY A 1 121 ? -18.507 0.104 -16.674 1.00 81.56 121 GLY A C 1
ATOM 885 O O . GLY A 1 121 ? -19.507 0.275 -17.368 1.00 81.56 121 GLY A O 1
ATOM 886 N N . GLU A 1 122 ? -18.556 -0.177 -15.374 1.00 83.94 122 GLU A N 1
ATOM 887 C CA . GLU A 1 122 ? -19.784 -0.242 -14.573 1.00 83.94 122 GLU A CA 1
ATOM 888 C C . GLU A 1 122 ? -19.738 0.816 -13.459 1.00 83.94 122 GLU A C 1
ATOM 890 O O . GLU A 1 122 ? -18.659 1.196 -12.992 1.00 83.94 122 GLU A O 1
ATOM 895 N N . GLU A 1 123 ? -20.906 1.323 -13.057 1.00 83.06 123 GLU A N 1
ATOM 896 C CA . GLU A 1 123 ? -21.030 2.271 -11.944 1.00 83.06 123 GLU A CA 1
ATOM 897 C C . GLU A 1 123 ? -20.572 1.616 -10.632 1.00 83.06 123 GLU A C 1
ATOM 899 O O . GLU A 1 123 ? -20.820 0.435 -10.399 1.00 83.06 123 GLU A O 1
ATOM 904 N N . ASP A 1 124 ? -19.864 2.375 -9.792 1.00 82.94 124 ASP A N 1
ATOM 905 C CA . ASP A 1 124 ? -19.315 1.904 -8.515 1.00 82.94 124 ASP A CA 1
ATOM 906 C C . ASP A 1 124 ? -18.424 0.646 -8.599 1.00 82.94 124 ASP A C 1
ATOM 908 O O . ASP A 1 124 ? -18.289 -0.085 -7.619 1.00 82.94 124 ASP A O 1
ATOM 912 N N . ALA A 1 125 ? -17.746 0.403 -9.726 1.00 85.94 125 ALA A N 1
ATOM 913 C CA . ALA A 1 125 ? -16.781 -0.688 -9.873 1.00 85.94 125 ALA A CA 1
ATOM 914 C C . ALA A 1 125 ? -15.348 -0.185 -10.108 1.00 85.94 125 ALA A C 1
ATOM 916 O O . ALA A 1 125 ? -15.111 0.823 -10.776 1.00 85.94 125 ALA A O 1
ATOM 917 N N . VAL A 1 126 ? -14.369 -0.911 -9.564 1.00 88.88 126 VAL A N 1
ATOM 918 C CA . VAL A 1 126 ? -12.940 -0.600 -9.677 1.00 88.88 126 VAL A CA 1
ATOM 919 C C . VAL A 1 126 ? -12.230 -1.710 -10.463 1.00 88.88 126 VAL A C 1
ATOM 921 O O . VAL A 1 126 ? -12.378 -2.885 -10.123 1.00 88.88 126 VAL A O 1
ATOM 924 N N . PRO A 1 127 ? -11.451 -1.382 -11.507 1.00 90.12 127 PRO A N 1
ATOM 925 C CA . PRO A 1 127 ? -10.635 -2.356 -12.223 1.00 90.12 127 PRO A CA 1
ATOM 926 C C . PRO A 1 127 ? -9.434 -2.793 -11.378 1.00 90.12 127 PRO A C 1
ATOM 928 O O . PRO A 1 127 ? -8.645 -1.965 -10.922 1.00 90.12 127 PRO A O 1
ATOM 931 N N . VAL A 1 128 ? -9.274 -4.104 -11.199 1.00 88.69 128 VAL A N 1
ATOM 932 C CA . VAL A 1 128 ? -8.213 -4.710 -10.385 1.00 88.69 128 VAL A CA 1
ATOM 933 C C . VAL A 1 128 ? -7.461 -5.756 -11.199 1.00 88.69 128 VAL A C 1
ATOM 935 O O . VAL A 1 128 ? -8.062 -6.541 -11.936 1.00 88.69 128 VAL A O 1
ATOM 938 N N . PHE A 1 129 ? -6.136 -5.780 -11.057 1.00 87.50 129 PHE A N 1
ATOM 939 C CA . PHE A 1 129 ? -5.288 -6.809 -11.652 1.00 87.50 129 PHE A CA 1
ATOM 940 C C . PHE A 1 129 ? -5.462 -8.125 -10.899 1.00 87.50 129 PHE A C 1
ATOM 942 O O . PHE A 1 129 ? -5.195 -8.196 -9.701 1.00 87.50 129 PHE A O 1
ATOM 949 N N . VAL A 1 130 ? -5.888 -9.169 -11.607 1.00 86.25 130 VAL A N 1
ATOM 950 C CA . VAL A 1 130 ? -6.099 -10.514 -11.033 1.00 86.25 130 VAL A CA 1
ATOM 951 C C . VAL A 1 130 ? -5.107 -11.549 -11.572 1.00 86.25 130 VAL A C 1
ATOM 953 O O . VAL A 1 130 ? -5.066 -12.682 -11.103 1.00 86.25 130 VAL A O 1
ATOM 956 N N . GLY A 1 131 ? -4.278 -11.157 -12.538 1.00 80.88 131 GLY A N 1
ATOM 957 C CA . GLY A 1 131 ? -3.202 -11.959 -13.105 1.00 80.88 131 GLY A CA 1
ATOM 958 C C . GLY A 1 131 ? -2.494 -11.203 -14.235 1.00 80.88 131 GLY A C 1
ATOM 959 O O . GLY A 1 131 ? -2.938 -10.115 -14.614 1.00 80.88 131 GLY A O 1
ATOM 960 N N . PRO A 1 132 ? -1.396 -11.744 -14.788 1.00 75.38 132 PRO A N 1
ATOM 961 C CA . PRO A 1 132 ? -0.707 -11.130 -15.921 1.00 75.38 132 PRO A CA 1
ATOM 962 C C . PRO A 1 132 ? -1.655 -10.960 -17.114 1.00 75.38 132 PRO A C 1
ATOM 964 O O . PRO A 1 132 ? -2.213 -11.942 -17.599 1.00 75.38 132 PRO A O 1
ATOM 967 N N . GLY A 1 133 ? -1.856 -9.723 -17.575 1.00 75.44 133 GLY A N 1
ATOM 968 C CA . GLY A 1 133 ? -2.732 -9.430 -18.711 1.00 75.44 133 GLY A CA 1
ATOM 969 C C . GLY A 1 133 ? -4.228 -9.617 -18.436 1.00 75.44 133 GLY A C 1
ATOM 970 O O . GLY A 1 133 ? -5.006 -9.638 -19.384 1.00 75.44 133 GLY A O 1
ATOM 971 N N . VAL A 1 134 ? -4.651 -9.759 -17.172 1.00 82.56 134 VAL A N 1
ATOM 972 C CA . VAL A 1 134 ? -6.065 -9.933 -16.805 1.00 82.56 134 VAL A CA 1
ATOM 973 C C . VAL A 1 134 ? -6.475 -8.890 -15.770 1.00 82.56 134 VAL A C 1
ATOM 975 O O . VAL A 1 134 ? -5.962 -8.852 -14.648 1.00 82.56 134 VAL A O 1
ATOM 978 N N . ILE A 1 135 ? -7.450 -8.068 -16.152 1.00 88.44 135 ILE A N 1
ATOM 979 C CA . ILE A 1 135 ? -8.104 -7.085 -15.290 1.00 88.44 135 ILE A CA 1
ATOM 980 C C . ILE A 1 135 ? -9.566 -7.496 -15.152 1.00 88.44 135 ILE A C 1
ATOM 982 O O . ILE A 1 135 ? -10.188 -7.929 -16.120 1.00 88.44 135 ILE A O 1
ATOM 986 N N . LYS A 1 136 ? -10.109 -7.380 -13.943 1.00 88.69 136 LYS A N 1
ATOM 987 C CA . LYS A 1 136 ? -11.522 -7.618 -13.642 1.00 88.69 136 LYS A CA 1
ATOM 988 C C . LYS A 1 136 ? -12.102 -6.383 -12.953 1.00 88.69 136 LYS A C 1
ATOM 990 O O . LYS A 1 136 ? -11.392 -5.716 -12.205 1.00 88.69 136 LYS A O 1
ATOM 995 N N . LEU A 1 137 ? -13.387 -6.102 -13.172 1.00 90.25 137 LEU A N 1
ATOM 996 C CA . LEU A 1 137 ? -14.134 -5.159 -12.341 1.00 90.25 137 LEU A CA 1
ATOM 997 C C . LEU A 1 137 ? -14.531 -5.801 -11.015 1.00 90.25 137 LEU A C 1
ATOM 999 O O . LEU A 1 137 ? -15.134 -6.876 -10.980 1.00 90.25 137 LEU A O 1
ATOM 1003 N N . VAL A 1 138 ? -14.189 -5.119 -9.931 1.00 90.00 138 VAL A N 1
ATOM 1004 C CA . VAL A 1 138 ? -14.608 -5.468 -8.580 1.00 90.00 138 VAL A CA 1
ATOM 1005 C C . VAL A 1 138 ? -15.519 -4.347 -8.074 1.00 90.00 138 VAL A C 1
ATOM 1007 O O . VAL A 1 138 ? -15.085 -3.191 -8.053 1.00 90.00 138 VAL A O 1
ATOM 1010 N N . PRO A 1 139 ? -16.773 -4.644 -7.693 1.00 88.56 139 PRO A N 1
ATOM 1011 C CA . PRO A 1 139 ? -17.670 -3.671 -7.084 1.00 88.56 139 PRO A CA 1
ATOM 1012 C C . PRO A 1 139 ? -17.035 -3.024 -5.854 1.00 88.56 139 PRO A C 1
ATOM 1014 O O . PRO A 1 139 ? -16.430 -3.702 -5.024 1.00 88.56 139 PRO A O 1
ATOM 1017 N N . LYS A 1 140 ? -17.229 -1.717 -5.679 1.00 84.50 140 LYS A N 1
ATOM 1018 C CA . LYS A 1 140 ? -16.725 -0.969 -4.523 1.00 84.50 140 LYS A CA 1
AT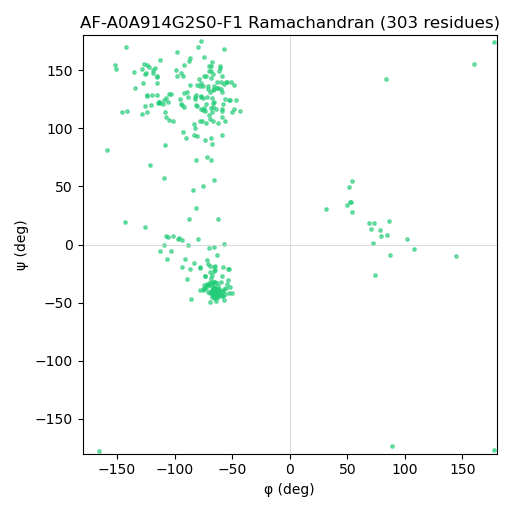OM 1019 C C . LYS A 1 140 ? -17.263 -1.523 -3.200 1.00 84.50 140 LYS A C 1
ATOM 1021 O O . LYS A 1 140 ? -16.582 -1.429 -2.191 1.00 84.50 140 LYS A O 1
ATOM 1026 N N . SER A 1 141 ? -18.439 -2.152 -3.220 1.00 82.19 141 SER A N 1
ATOM 1027 C CA . SER A 1 141 ? -19.033 -2.847 -2.072 1.00 82.19 141 SER A CA 1
ATOM 1028 C C . SER A 1 141 ? -18.260 -4.086 -1.614 1.00 82.19 141 SER A C 1
ATOM 1030 O O . SER A 1 141 ? -18.435 -4.511 -0.477 1.00 82.19 141 SER A O 1
ATOM 1032 N N . GLU A 1 142 ? -17.449 -4.698 -2.484 1.00 82.06 142 GLU A N 1
ATOM 1033 C CA . GLU A 1 142 ? -16.546 -5.790 -2.092 1.00 82.06 142 GLU A CA 1
ATOM 1034 C C . GLU A 1 142 ? -15.290 -5.261 -1.386 1.00 82.06 142 GLU A C 1
ATOM 1036 O O . GLU A 1 142 ? -14.626 -6.002 -0.661 1.00 82.06 142 GLU A O 1
ATOM 1041 N N . PHE A 1 143 ? -14.973 -3.976 -1.557 1.00 79.69 143 PHE A N 1
ATOM 1042 C CA . PHE A 1 143 ? -13.958 -3.319 -0.752 1.00 79.69 143 PHE A CA 1
ATOM 1043 C C . PHE A 1 143 ? -14.573 -2.929 0.592 1.00 79.69 143 PHE A C 1
ATOM 1045 O O . PHE A 1 143 ? -15.708 -2.458 0.673 1.00 79.69 143 PHE A O 1
ATOM 1052 N N . GLY A 1 144 ? -13.818 -3.147 1.670 1.00 76.88 144 GLY A N 1
ATOM 1053 C CA . GLY A 1 144 ? -14.219 -2.688 2.995 1.00 76.88 144 GLY A CA 1
ATOM 1054 C C . GLY A 1 144 ? -14.458 -1.170 3.032 1.00 76.88 144 GLY A C 1
ATOM 1055 O O . GLY A 1 144 ? -14.098 -0.455 2.091 1.00 76.88 144 GLY A O 1
ATOM 1056 N N . PRO A 1 145 ? -15.054 -0.654 4.121 1.00 78.25 145 PRO A N 1
ATOM 1057 C CA . PRO A 1 145 ? -15.183 0.786 4.318 1.00 78.25 145 PRO A CA 1
ATOM 1058 C C . PRO A 1 145 ? -13.828 1.483 4.140 1.00 78.25 145 PRO A C 1
ATOM 1060 O O . PRO A 1 145 ? -12.797 0.958 4.560 1.00 78.25 145 PRO A O 1
ATOM 1063 N N . ASP A 1 146 ? -13.846 2.653 3.498 1.00 76.31 146 ASP A N 1
ATOM 1064 C CA . ASP A 1 146 ? -12.643 3.447 3.250 1.00 76.31 146 ASP A CA 1
ATOM 1065 C C . ASP A 1 146 ? -11.977 3.798 4.584 1.00 76.31 146 ASP A C 1
ATOM 1067 O O . ASP A 1 146 ? -12.502 4.577 5.383 1.00 76.31 146 ASP A O 1
ATOM 1071 N N . ASP A 1 147 ? -10.826 3.180 4.825 1.00 78.19 147 ASP A N 1
ATOM 1072 C CA . ASP A 1 147 ? -10.014 3.396 6.010 1.00 78.19 147 ASP A CA 1
ATOM 1073 C C . ASP A 1 147 ? -8.737 4.145 5.650 1.00 78.19 147 ASP A C 1
ATOM 1075 O O . ASP A 1 147 ? -7.618 3.704 5.909 1.00 78.19 147 ASP A O 1
ATOM 1079 N N . THR A 1 148 ? -8.907 5.321 5.045 1.00 78.88 148 THR A N 1
ATOM 1080 C CA . THR A 1 148 ? -7.806 6.193 4.613 1.00 78.88 148 THR A CA 1
ATOM 1081 C C . THR A 1 148 ? -6.800 6.500 5.736 1.00 78.88 148 THR A C 1
ATOM 1083 O O . THR A 1 148 ? -5.672 6.908 5.470 1.00 78.88 148 THR A O 1
ATOM 1086 N N . LYS A 1 149 ? -7.208 6.348 7.002 1.00 78.94 149 LYS A N 1
ATOM 1087 C CA . LYS A 1 149 ? -6.401 6.653 8.189 1.00 78.94 149 LYS A CA 1
ATOM 1088 C C . LYS A 1 149 ? -5.937 5.413 8.966 1.00 78.94 149 LYS A C 1
ATOM 1090 O O . LYS A 1 149 ? -5.225 5.583 9.949 1.00 78.94 149 LYS A O 1
ATOM 1095 N N . GLY A 1 150 ? -6.294 4.196 8.542 1.00 74.81 150 GLY A N 1
ATOM 1096 C CA . GLY A 1 150 ? -5.916 2.958 9.239 1.00 74.81 150 GLY A CA 1
ATOM 1097 C C . GLY A 1 150 ? -6.597 2.770 10.604 1.00 74.81 150 GLY A C 1
ATOM 1098 O O . GLY A 1 150 ? -6.118 2.009 11.445 1.00 74.81 150 GLY A O 1
ATOM 1099 N N . ASN A 1 151 ? -7.695 3.480 10.856 1.00 79.88 151 ASN A N 1
ATOM 1100 C CA . ASN A 1 151 ? -8.432 3.449 12.112 1.00 79.88 151 ASN A CA 1
ATOM 1101 C C . ASN A 1 151 ? -9.073 2.078 12.373 1.00 79.88 151 ASN A C 1
ATOM 1103 O O . ASN A 1 151 ? -9.173 1.673 13.527 1.00 79.88 151 ASN A O 1
ATOM 1107 N N . LEU A 1 152 ? -9.495 1.342 11.340 1.00 78.19 152 LEU A N 1
ATOM 1108 C CA . LEU A 1 152 ? -10.070 -0.001 11.494 1.00 78.19 152 LEU A CA 1
ATOM 1109 C C . LEU A 1 152 ? -8.996 -1.022 11.856 1.00 78.19 152 LEU A C 1
ATOM 1111 O O . LEU A 1 152 ? -9.235 -1.895 12.689 1.00 78.19 152 LEU A O 1
ATOM 1115 N N . ALA A 1 153 ? -7.798 -0.879 11.287 1.00 74.44 153 ALA A N 1
ATOM 1116 C CA . ALA A 1 153 ? -6.643 -1.669 11.698 1.00 74.44 153 ALA A CA 1
ATOM 1117 C C . ALA A 1 153 ? -6.259 -1.372 13.157 1.00 74.44 153 ALA A C 1
ATOM 1119 O O . ALA A 1 153 ? -5.977 -2.298 13.913 1.00 74.44 153 ALA A O 1
ATOM 1120 N N . ALA A 1 154 ? -6.324 -0.105 13.581 1.00 72.31 154 ALA A N 1
ATOM 1121 C CA . ALA A 1 154 ? -6.101 0.277 14.975 1.00 72.31 154 ALA A CA 1
ATOM 1122 C C . ALA A 1 154 ? -7.166 -0.310 15.921 1.00 72.31 154 ALA A C 1
ATOM 1124 O O . ALA A 1 154 ? -6.825 -0.783 17.000 1.00 72.31 154 ALA A O 1
ATOM 1125 N N . VAL A 1 155 ? -8.438 -0.352 15.506 1.00 73.25 155 VAL A N 1
ATOM 1126 C CA . VAL A 1 155 ? -9.520 -1.011 16.263 1.00 73.25 155 VAL A CA 1
ATOM 1127 C C . VAL A 1 155 ? -9.299 -2.523 16.365 1.00 73.25 155 VAL A C 1
ATOM 1129 O O . VAL A 1 155 ? -9.526 -3.093 17.427 1.00 73.25 155 VAL A O 1
ATOM 1132 N N . ALA A 1 156 ? -8.815 -3.175 15.306 1.00 69.94 156 ALA A N 1
ATOM 1133 C CA . ALA A 1 156 ? -8.479 -4.600 15.335 1.00 69.94 156 ALA A CA 1
ATOM 1134 C C . ALA A 1 156 ? -7.249 -4.919 16.209 1.00 69.94 156 ALA A C 1
ATOM 1136 O O . ALA A 1 156 ? -7.119 -6.044 16.681 1.00 69.94 156 ALA A O 1
ATOM 1137 N N . GLN A 1 157 ? -6.364 -3.939 16.430 1.00 71.25 157 GLN A N 1
ATOM 1138 C CA . GLN A 1 157 ? -5.195 -4.033 17.314 1.00 71.25 157 GLN A CA 1
ATOM 1139 C C . GLN A 1 157 ? -5.482 -3.643 18.769 1.00 71.25 157 GLN A C 1
ATOM 1141 O O . GLN A 1 157 ? -4.581 -3.703 19.606 1.00 71.25 157 GLN A O 1
ATOM 1146 N N . LEU A 1 158 ? -6.716 -3.252 19.111 1.00 72.44 158 LEU A N 1
ATOM 1147 C CA . LEU A 1 158 ? -7.113 -3.217 20.513 1.00 72.44 158 LEU A CA 1
ATOM 1148 C C . LEU A 1 158 ? -7.194 -4.670 21.012 1.00 72.44 158 LEU A C 1
ATOM 1150 O O . LEU A 1 158 ? -8.258 -5.281 20.987 1.00 72.44 158 LEU A O 1
ATOM 1154 N N . ASP A 1 159 ? -6.087 -5.184 21.561 1.00 62.75 159 ASP A N 1
ATOM 1155 C CA . ASP A 1 159 ? -5.962 -6.475 22.282 1.00 62.75 159 ASP A CA 1
ATOM 1156 C C . ASP A 1 159 ? -6.913 -6.600 23.490 1.00 62.75 159 ASP A C 1
ATOM 1158 O O . ASP A 1 159 ? -6.893 -7.548 24.274 1.00 62.75 159 ASP A O 1
ATOM 1162 N N . SER A 1 160 ? -7.713 -5.571 23.720 1.00 58.12 160 SER A N 1
ATOM 1163 C CA . SER A 1 160 ? -8.428 -5.319 24.940 1.00 58.12 160 SER A CA 1
ATOM 1164 C C . SER A 1 160 ? -9.590 -4.400 24.627 1.00 58.12 160 SER A C 1
ATOM 1166 O O . SER A 1 160 ? -9.580 -3.206 24.918 1.00 58.12 160 SER A O 1
ATOM 1168 N N . ILE A 1 161 ? -10.662 -4.999 24.118 1.00 60.78 161 ILE A N 1
ATOM 1169 C CA . ILE A 1 161 ? -12.017 -4.502 24.345 1.00 60.78 161 ILE A CA 1
ATOM 1170 C C . ILE A 1 161 ? -12.342 -4.660 25.851 1.00 60.78 161 ILE A C 1
ATOM 1172 O O . ILE A 1 161 ? -13.302 -5.324 26.245 1.00 60.78 161 ILE A O 1
ATOM 1176 N N . HIS A 1 162 ? -11.512 -4.088 26.728 1.00 55.28 162 HIS A N 1
ATOM 1177 C CA . HIS A 1 162 ? -11.764 -4.086 28.166 1.00 55.28 162 HIS A CA 1
ATOM 1178 C C . HIS A 1 162 ? -13.059 -3.307 28.444 1.00 55.28 162 HIS A C 1
ATOM 1180 O O . HIS A 1 162 ? -13.882 -3.760 29.223 1.00 55.28 162 HIS A O 1
ATOM 1186 N N . ASN A 1 163 ? -13.377 -2.270 27.658 1.00 55.38 163 ASN A N 1
ATOM 1187 C CA . ASN A 1 163 ? -14.591 -1.479 27.876 1.00 55.38 163 ASN A CA 1
ATOM 1188 C C . ASN A 1 163 ? -15.914 -2.152 27.470 1.00 55.38 163 ASN A C 1
ATOM 1190 O O . ASN A 1 163 ? -16.932 -1.797 28.044 1.00 55.38 163 ASN A O 1
ATOM 1194 N N . LEU A 1 164 ? -15.972 -3.087 26.508 1.00 58.12 164 LEU A N 1
ATOM 1195 C CA . LEU A 1 164 ? -17.254 -3.767 26.209 1.00 58.12 164 LEU A CA 1
ATOM 1196 C C . LEU A 1 164 ? -17.443 -5.019 27.058 1.00 58.12 164 LEU A C 1
ATOM 1198 O O . LEU A 1 164 ? -18.576 -5.341 27.395 1.00 58.12 164 LEU A O 1
ATOM 1202 N N . THR A 1 165 ? -16.358 -5.690 27.446 1.00 56.09 165 THR A N 1
ATOM 1203 C CA . THR A 1 165 ? -16.435 -6.855 28.337 1.00 56.09 165 THR A CA 1
ATOM 1204 C C . THR A 1 165 ? -16.728 -6.420 29.775 1.00 56.09 165 THR A C 1
ATOM 1206 O O . THR A 1 165 ? -17.543 -7.047 30.441 1.00 56.09 165 THR A O 1
ATOM 1209 N N . GLU A 1 166 ? -16.166 -5.295 30.231 1.00 56.31 166 GLU A N 1
ATOM 1210 C CA . GLU A 1 166 ? -16.500 -4.698 31.532 1.00 56.31 166 GLU A CA 1
ATOM 1211 C C . GLU A 1 166 ? -17.899 -4.060 31.541 1.00 56.31 166 GLU A C 1
ATOM 1213 O O . GLU A 1 166 ? -18.609 -4.181 32.534 1.00 56.31 166 GLU A O 1
ATOM 1218 N N . VAL A 1 167 ? -18.363 -3.462 30.433 1.00 57.41 167 VAL A N 1
ATOM 1219 C CA . VAL A 1 167 ? -19.761 -2.993 30.313 1.00 57.41 167 VAL A CA 1
ATOM 1220 C C . VAL A 1 167 ? -20.749 -4.164 30.228 1.00 57.41 167 VAL A C 1
ATOM 1222 O O . VAL A 1 167 ? -21.842 -4.075 30.783 1.00 57.41 167 VAL A O 1
ATOM 1225 N N . ALA A 1 168 ? -20.374 -5.284 29.603 1.0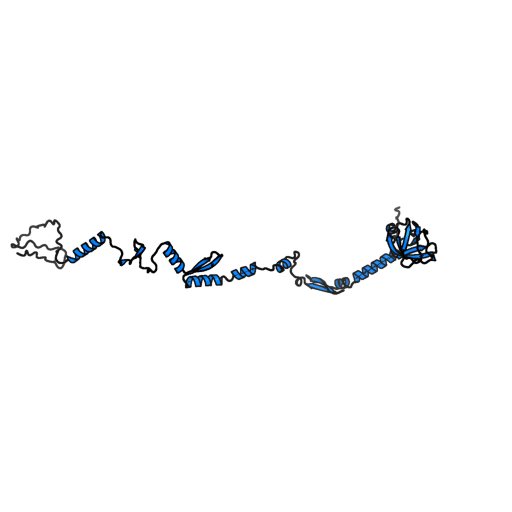0 56.25 168 ALA A N 1
ATOM 1226 C CA . ALA A 1 168 ? -21.158 -6.518 29.651 1.00 56.25 168 ALA A CA 1
ATOM 1227 C C . ALA A 1 168 ? -21.154 -7.143 31.059 1.00 56.25 168 ALA A C 1
ATOM 1229 O O . ALA A 1 168 ? -22.189 -7.625 31.504 1.00 56.25 168 ALA A O 1
ATOM 1230 N N . ALA A 1 169 ? -20.049 -7.051 31.807 1.00 54.34 169 ALA A N 1
ATOM 1231 C CA . ALA A 1 169 ? -19.995 -7.452 33.215 1.00 54.34 169 ALA A CA 1
ATOM 1232 C C . ALA A 1 169 ? -20.821 -6.523 34.132 1.00 54.34 169 ALA A C 1
ATOM 1234 O O . ALA A 1 169 ? -21.376 -6.973 35.130 1.00 54.34 169 ALA A O 1
ATOM 1235 N N . LEU A 1 170 ? -20.976 -5.245 33.769 1.00 55.97 170 LEU A N 1
ATOM 1236 C CA . LEU A 1 170 ? -21.942 -4.318 34.373 1.00 55.97 170 LEU A CA 1
ATOM 1237 C C . LEU A 1 170 ? -23.401 -4.636 34.001 1.00 55.97 170 LEU A C 1
ATOM 1239 O O . LEU A 1 170 ? -24.300 -4.140 34.672 1.00 55.97 170 LEU A O 1
ATOM 1243 N N . ALA A 1 171 ? -23.669 -5.439 32.965 1.00 54.84 171 ALA A N 1
ATOM 1244 C CA . ALA A 1 171 ? -25.024 -5.898 32.655 1.00 54.84 171 ALA A CA 1
ATOM 1245 C C . ALA A 1 171 ? -25.478 -7.051 33.579 1.00 54.84 171 ALA A C 1
ATOM 1247 O O . ALA A 1 171 ? -26.680 -7.217 33.787 1.00 54.84 171 ALA A O 1
ATOM 1248 N N . ASP A 1 172 ? -24.543 -7.762 34.223 1.00 53.59 172 ASP A N 1
ATOM 1249 C CA . ASP A 1 172 ? -24.796 -8.806 35.234 1.00 53.59 172 ASP A CA 1
ATOM 1250 C C . ASP A 1 172 ? -25.008 -8.226 36.656 1.00 53.59 172 ASP A C 1
ATOM 1252 O O . ASP A 1 172 ? -24.496 -8.711 37.670 1.00 53.59 172 ASP A O 1
ATOM 1256 N N . ILE A 1 173 ? -25.845 -7.186 36.763 1.00 57.59 173 ILE A N 1
ATOM 1257 C CA . ILE A 1 173 ? -26.363 -6.642 38.043 1.00 57.59 173 ILE A CA 1
ATOM 1258 C C . ILE A 1 173 ? -27.276 -7.658 38.778 1.00 57.59 173 ILE A C 1
ATOM 1260 O O . ILE A 1 173 ? -27.709 -7.430 39.913 1.00 57.59 173 ILE A O 1
ATOM 1264 N N . THR A 1 174 ? -27.528 -8.829 38.191 1.00 58.88 174 THR A N 1
ATOM 1265 C CA . THR A 1 174 ? -28.141 -9.997 38.846 1.00 58.88 174 THR A CA 1
ATOM 1266 C C . THR A 1 174 ? -27.447 -10.340 40.164 1.00 58.88 174 THR A C 1
ATOM 1268 O O . THR A 1 174 ? -28.128 -10.507 41.175 1.00 58.88 174 THR A O 1
ATOM 1271 N N . ASN A 1 175 ? -26.113 -10.276 40.213 1.00 63.94 175 ASN A N 1
ATOM 1272 C CA . ASN A 1 175 ? -25.350 -10.578 41.429 1.00 63.94 175 ASN A CA 1
ATOM 1273 C C . ASN A 1 175 ? -25.608 -9.584 42.577 1.00 63.94 175 ASN A C 1
ATOM 1275 O O . ASN A 1 175 ? -25.596 -9.976 43.740 1.00 63.94 175 ASN A O 1
ATOM 1279 N N . LEU A 1 176 ? -25.888 -8.306 42.287 1.00 70.50 176 LEU A N 1
ATOM 1280 C CA . LEU A 1 176 ? -26.220 -7.316 43.325 1.00 70.50 176 LEU A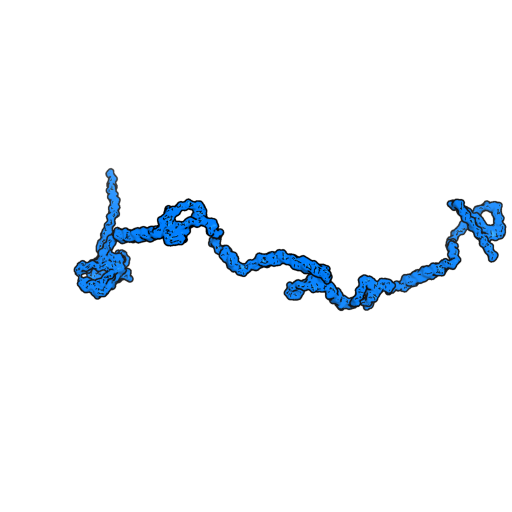 CA 1
ATOM 1281 C C . LEU A 1 176 ? -27.633 -7.520 43.878 1.00 70.50 176 LEU A C 1
ATOM 1283 O O . LEU A 1 176 ? -27.866 -7.317 45.069 1.00 70.50 176 LEU A O 1
ATOM 1287 N N . THR A 1 177 ? -28.568 -7.952 43.030 1.00 71.62 177 THR A N 1
ATOM 1288 C CA . THR A 1 177 ? -29.938 -8.276 43.452 1.00 71.62 177 THR A CA 1
ATOM 1289 C C . THR A 1 177 ? -29.953 -9.540 44.312 1.00 71.62 177 THR A C 1
ATOM 1291 O O . THR A 1 177 ? -30.612 -9.572 45.349 1.00 71.62 177 THR A O 1
ATOM 1294 N N . GLU A 1 178 ? -29.175 -10.554 43.932 1.00 70.50 178 GLU A N 1
ATOM 1295 C CA . GLU A 1 178 ? -28.996 -11.783 44.710 1.00 70.50 178 GLU A CA 1
ATOM 1296 C C . GLU A 1 178 ? -28.260 -11.526 46.028 1.00 70.50 178 GLU A C 1
ATOM 1298 O O . GLU A 1 178 ? -28.682 -12.026 47.070 1.00 70.50 178 GLU A O 1
ATOM 1303 N N . LEU A 1 179 ? -27.227 -10.677 46.029 1.00 71.88 179 LEU A N 1
ATOM 1304 C CA . LEU A 1 179 ? -26.525 -10.272 47.247 1.00 71.88 179 LEU A CA 1
ATOM 1305 C C . LEU A 1 179 ? -27.438 -9.483 48.196 1.00 71.88 179 LEU A C 1
ATOM 1307 O O . LEU A 1 179 ? -27.424 -9.725 49.402 1.00 71.88 179 LEU A O 1
ATOM 1311 N N . ALA A 1 180 ? -28.274 -8.584 47.668 1.00 71.56 180 ALA A N 1
ATOM 1312 C CA . ALA A 1 180 ? -29.277 -7.870 48.456 1.00 71.56 180 ALA A CA 1
ATOM 1313 C C . ALA A 1 18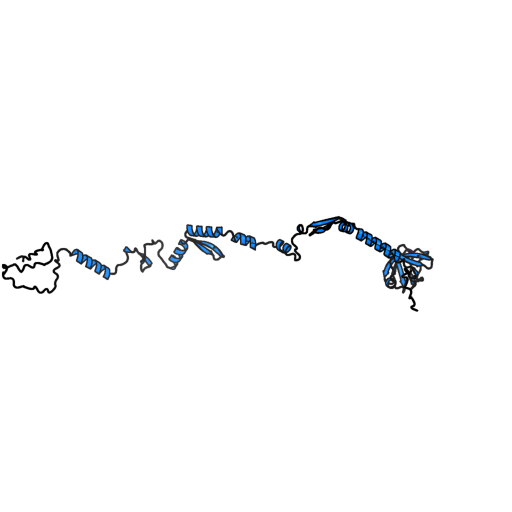0 ? -30.356 -8.819 49.008 1.00 71.56 180 ALA A C 1
ATOM 1315 O O . ALA A 1 180 ? -30.800 -8.654 50.146 1.00 71.56 180 ALA A O 1
ATOM 1316 N N . ALA A 1 181 ? -30.758 -9.836 48.239 1.00 75.75 181 ALA A N 1
ATOM 1317 C CA . ALA A 1 181 ? -31.694 -10.862 48.689 1.00 75.75 181 ALA A CA 1
ATOM 1318 C C . ALA A 1 181 ? -31.092 -11.754 49.787 1.00 75.75 181 ALA A C 1
ATOM 1320 O O . ALA A 1 181 ? -31.758 -12.006 50.788 1.00 75.75 181 ALA A O 1
ATOM 1321 N N . LEU A 1 182 ? -29.830 -12.172 49.645 1.00 70.94 182 LEU A N 1
ATOM 1322 C CA . LEU A 1 182 ? -29.085 -12.931 50.655 1.00 70.94 182 LEU A CA 1
ATOM 1323 C C . LEU A 1 182 ? -28.884 -12.119 51.940 1.00 70.94 182 LEU A C 1
ATOM 1325 O O . LEU A 1 182 ? -29.140 -12.629 53.029 1.00 70.94 182 LEU A O 1
ATOM 1329 N N . ALA A 1 183 ? -28.505 -10.844 51.823 1.00 73.75 183 ALA A N 1
ATOM 1330 C CA . ALA A 1 183 ? -28.374 -9.936 52.961 1.00 73.75 183 ALA A CA 1
ATOM 1331 C C . ALA A 1 183 ? -29.709 -9.751 53.705 1.00 73.75 183 ALA A C 1
ATOM 1333 O O . ALA A 1 183 ? -29.747 -9.787 54.935 1.00 73.75 183 ALA A O 1
ATOM 1334 N N . LYS A 1 184 ? -30.821 -9.624 52.964 1.00 76.06 184 LYS A N 1
ATOM 1335 C CA . LYS A 1 184 ? -32.173 -9.531 53.534 1.00 76.06 184 LYS A CA 1
ATOM 1336 C C . LYS A 1 184 ? -32.629 -10.837 54.189 1.00 76.06 184 LYS A C 1
ATOM 1338 O O . LYS A 1 184 ? -33.266 -10.784 55.233 1.00 76.06 184 LYS A O 1
ATOM 1343 N N . ALA A 1 185 ? -32.334 -11.987 53.584 1.00 75.56 185 ALA A N 1
ATOM 1344 C CA . ALA A 1 185 ? -32.722 -13.294 54.114 1.00 75.56 185 ALA A CA 1
ATOM 1345 C C . ALA A 1 185 ? -31.966 -13.657 55.401 1.00 75.56 185 ALA A C 1
ATOM 1347 O O . ALA A 1 185 ? -32.529 -14.321 56.266 1.00 75.56 185 ALA A O 1
ATOM 1348 N N . ASN A 1 186 ? -30.716 -13.208 55.530 1.00 72.81 186 ASN A N 1
ATOM 1349 C CA . ASN A 1 186 ? -29.826 -13.611 56.617 1.00 72.81 186 ASN A CA 1
ATOM 1350 C C . ASN A 1 186 ? -29.617 -12.533 57.694 1.00 72.81 186 ASN A C 1
ATOM 1352 O O . ASN A 1 186 ? -28.759 -12.724 58.554 1.00 72.81 186 ASN A O 1
ATOM 1356 N N . GLU A 1 187 ? -30.340 -11.405 57.640 1.00 78.00 187 GLU A N 1
ATOM 1357 C CA . GLU A 1 187 ? -30.160 -10.277 58.571 1.00 78.00 187 GLU A CA 1
ATOM 1358 C C . GLU A 1 187 ? -28.699 -9.786 58.617 1.00 78.00 187 GLU A C 1
ATOM 1360 O O . GLU A 1 187 ? -28.044 -9.756 59.663 1.00 78.00 187 GLU A O 1
ATOM 1365 N N . GLN A 1 188 ? -28.144 -9.442 57.454 1.00 80.94 188 GLN A N 1
ATOM 1366 C CA . GLN A 1 188 ? -26.735 -9.060 57.319 1.00 80.94 188 GLN A CA 1
ATOM 1367 C C . GLN A 1 188 ? -26.581 -7.721 56.591 1.00 80.94 188 GLN A C 1
ATOM 1369 O O . GLN A 1 188 ? -27.391 -7.357 55.740 1.00 80.94 188 GLN A O 1
ATOM 1374 N N . PHE A 1 189 ? -25.511 -6.993 56.903 1.00 78.94 189 PHE A N 1
ATOM 1375 C CA . PHE A 1 189 ? -25.093 -5.803 56.170 1.00 78.94 189 PHE A CA 1
ATOM 1376 C C . PHE A 1 189 ? -24.089 -6.162 55.084 1.00 78.94 189 PHE A C 1
ATOM 1378 O O . PHE A 1 189 ? -23.221 -7.009 55.281 1.00 78.94 189 PHE A O 1
ATOM 1385 N N . VAL A 1 190 ? -24.167 -5.457 53.959 1.00 78.94 190 VAL A N 1
ATOM 1386 C CA . VAL A 1 190 ? -23.128 -5.473 52.931 1.00 78.94 190 VAL A CA 1
ATOM 1387 C C . VAL A 1 190 ? -22.170 -4.326 53.231 1.00 78.94 190 VAL A C 1
ATOM 1389 O O . VAL A 1 190 ? -22.580 -3.166 53.247 1.00 78.94 190 VAL A O 1
ATOM 1392 N N . VAL A 1 191 ? -20.908 -4.643 53.497 1.00 79.81 191 VAL A N 1
ATOM 1393 C CA . VAL A 1 191 ? -19.861 -3.659 53.793 1.00 79.81 191 VAL A CA 1
ATOM 1394 C C . VAL A 1 191 ? -18.674 -3.864 52.867 1.00 79.81 191 VAL A C 1
ATOM 1396 O O . VAL A 1 191 ? -18.450 -4.956 52.352 1.00 79.81 191 VAL A O 1
ATOM 1399 N N . MET A 1 192 ? -17.906 -2.802 52.656 1.00 77.81 192 MET A N 1
ATOM 1400 C CA . MET A 1 192 ? -16.609 -2.899 51.999 1.00 77.81 192 MET A CA 1
ATOM 1401 C C . MET A 1 192 ? -15.548 -3.177 53.064 1.00 77.81 192 MET A C 1
ATOM 1403 O O . MET A 1 192 ? -15.491 -2.467 54.070 1.00 77.81 192 MET A O 1
ATOM 1407 N N . ASP A 1 193 ? -14.751 -4.223 52.870 1.00 76.62 193 ASP A N 1
ATOM 1408 C CA . ASP A 1 193 ? -13.626 -4.529 53.748 1.00 76.62 193 ASP A CA 1
ATOM 1409 C C . ASP A 1 193 ? -12.415 -3.617 53.470 1.00 76.62 193 ASP A C 1
ATOM 1411 O O . ASP A 1 193 ? -12.418 -2.787 52.557 1.00 76.62 193 ASP A O 1
ATOM 1415 N N . ALA A 1 194 ? -11.371 -3.745 54.294 1.00 77.56 194 ALA A N 1
ATOM 1416 C CA . ALA A 1 194 ? -10.157 -2.934 54.182 1.00 77.56 194 ALA A CA 1
ATOM 1417 C C . ALA A 1 194 ? -9.366 -3.186 52.883 1.00 77.56 194 ALA A C 1
ATOM 1419 O O . ALA A 1 194 ? -8.566 -2.338 52.491 1.00 77.56 194 ALA A O 1
ATOM 1420 N N . ASP A 1 195 ? -9.613 -4.314 52.212 1.00 78.88 195 ASP A N 1
ATOM 1421 C CA . ASP A 1 195 ? -8.986 -4.697 50.947 1.00 78.88 195 ASP A CA 1
ATOM 1422 C C . ASP A 1 195 ? -9.832 -4.265 49.731 1.00 78.88 195 ASP A C 1
ATOM 1424 O O . ASP A 1 195 ? -9.487 -4.569 48.586 1.00 78.88 195 ASP A O 1
ATOM 1428 N N . GLY A 1 196 ? -10.942 -3.550 49.960 1.00 75.62 196 GLY A N 1
ATOM 1429 C CA . GLY A 1 196 ? -11.843 -3.058 48.920 1.00 75.62 196 GLY A CA 1
ATOM 1430 C C . GLY A 1 196 ? -12.800 -4.114 48.359 1.00 75.62 196 GLY A C 1
ATOM 1431 O O . GLY A 1 196 ? -13.428 -3.872 47.327 1.00 75.62 196 GLY A O 1
ATOM 1432 N N . LYS A 1 197 ? -12.933 -5.280 49.001 1.00 76.44 197 LYS A N 1
ATOM 1433 C CA . LYS A 1 197 ? -13.887 -6.327 48.611 1.00 76.44 197 LYS A CA 1
ATOM 1434 C C . LYS A 1 197 ? -15.208 -6.163 49.347 1.00 76.44 197 LYS A C 1
ATOM 1436 O O . LYS A 1 197 ? -15.290 -5.601 50.436 1.00 76.44 197 LYS A O 1
ATOM 1441 N N . ILE A 1 198 ? -16.268 -6.676 48.733 1.00 79.50 198 ILE A N 1
ATOM 1442 C CA . ILE A 1 198 ? -17.595 -6.701 49.338 1.00 79.50 198 ILE A CA 1
ATOM 1443 C C . ILE A 1 198 ? -17.674 -7.894 50.297 1.00 79.50 198 ILE A C 1
ATOM 1445 O O . ILE A 1 198 ? -17.537 -9.041 49.875 1.00 79.50 198 ILE A O 1
ATOM 1449 N N . ALA A 1 199 ? -17.922 -7.617 51.573 1.00 76.88 199 ALA A N 1
ATOM 1450 C CA . ALA A 1 199 ? -18.128 -8.602 52.624 1.00 76.88 199 ALA A CA 1
ATOM 1451 C C . ALA A 1 199 ? -19.548 -8.490 53.195 1.00 76.88 199 ALA A C 1
ATOM 1453 O O . ALA A 1 199 ? -20.162 -7.420 53.195 1.00 76.88 199 ALA A O 1
ATOM 1454 N N . VAL A 1 200 ? -20.070 -9.605 53.703 1.00 78.88 200 VAL A N 1
ATOM 1455 C CA . VAL A 1 200 ? -21.386 -9.662 54.343 1.00 78.88 200 VAL A CA 1
ATOM 1456 C C . VAL A 1 200 ? -21.194 -9.882 55.841 1.00 78.88 200 VAL A C 1
ATOM 1458 O O . VAL A 1 200 ? -20.571 -10.861 56.249 1.00 78.88 200 VAL A O 1
ATOM 1461 N N . VAL A 1 201 ? -21.702 -8.961 56.660 1.00 78.81 201 VAL A N 1
ATOM 1462 C CA . VAL A 1 201 ? -21.516 -8.951 58.118 1.00 78.81 201 VAL A CA 1
ATOM 1463 C C . VAL A 1 201 ? -22.854 -9.201 58.815 1.00 78.81 201 VAL A C 1
ATOM 1465 O O . VAL A 1 201 ? -23.790 -8.428 58.603 1.00 78.81 201 VAL A O 1
ATOM 1468 N N . PRO A 1 202 ? -22.980 -10.238 59.664 1.00 81.69 202 PRO A N 1
ATOM 1469 C CA . PRO A 1 202 ? -24.197 -10.482 60.435 1.00 81.69 202 PRO A CA 1
ATOM 1470 C C . PRO A 1 202 ? -24.554 -9.309 61.354 1.00 81.69 202 PRO A C 1
ATOM 1472 O O . PRO A 1 202 ? -23.678 -8.777 62.039 1.00 81.69 202 PRO A O 1
ATOM 1475 N N . ILE A 1 203 ? -25.844 -8.962 61.460 1.00 81.94 203 ILE A N 1
ATOM 1476 C CA . ILE A 1 203 ? -26.323 -7.935 62.405 1.00 81.94 203 ILE A CA 1
ATOM 1477 C C . ILE A 1 203 ? -25.887 -8.263 63.838 1.00 81.94 203 ILE A C 1
ATOM 1479 O O . ILE A 1 203 ? -25.452 -7.365 64.557 1.00 81.94 203 ILE A O 1
ATOM 1483 N N . LYS A 1 204 ? -25.890 -9.549 64.218 1.00 78.12 204 LYS A N 1
ATOM 1484 C CA . LYS A 1 204 ? -25.435 -9.997 65.542 1.00 78.12 204 LYS A CA 1
ATOM 1485 C C . LYS A 1 204 ? -24.001 -9.552 65.856 1.00 78.12 204 LYS A C 1
ATOM 1487 O O . LYS A 1 204 ? -23.721 -9.092 66.957 1.00 78.12 204 LYS A O 1
ATOM 1492 N N . GLN A 1 205 ? -23.096 -9.648 64.883 1.00 79.19 205 GLN A N 1
ATOM 1493 C CA . GLN A 1 205 ? -21.701 -9.252 65.076 1.00 79.19 205 GLN A CA 1
ATOM 1494 C C . GLN A 1 205 ? -21.586 -7.748 65.362 1.00 79.19 205 GLN A C 1
ATOM 1496 O O . GLN A 1 205 ? -20.799 -7.337 66.210 1.00 79.19 205 GLN A O 1
ATOM 1501 N N . LEU A 1 206 ? -22.407 -6.926 64.699 1.00 76.56 206 LEU A N 1
ATOM 1502 C CA . LEU A 1 206 ? -22.471 -5.491 64.968 1.00 76.56 206 LEU A CA 1
ATOM 1503 C C . LEU A 1 206 ? -23.061 -5.202 66.356 1.00 76.56 206 LEU A C 1
ATOM 1505 O O . LEU A 1 206 ? -22.519 -4.378 67.092 1.00 76.56 206 LEU A O 1
ATOM 1509 N N . THR A 1 207 ? -24.155 -5.871 66.727 1.00 76.94 207 THR A N 1
ATOM 1510 C CA . THR A 1 207 ? -24.796 -5.664 68.033 1.00 76.94 207 THR A CA 1
ATOM 1511 C C . THR A 1 207 ? -23.907 -6.112 69.188 1.00 76.94 207 THR A C 1
ATOM 1513 O O . THR A 1 207 ? -23.868 -5.426 70.206 1.00 76.94 207 THR A O 1
ATOM 1516 N N . ASP A 1 208 ? -23.145 -7.195 69.022 1.00 76.44 208 ASP A N 1
ATOM 1517 C CA . ASP A 1 208 ? -22.202 -7.691 70.028 1.00 76.44 208 ASP A CA 1
ATOM 1518 C C . ASP A 1 208 ? -21.048 -6.693 70.248 1.00 76.44 208 ASP A C 1
ATOM 1520 O O . ASP A 1 208 ? -20.691 -6.386 71.385 1.00 76.44 208 ASP A O 1
ATOM 1524 N N . GLU A 1 209 ? -20.495 -6.114 69.175 1.00 80.56 209 GLU A N 1
ATOM 1525 C CA . GLU A 1 209 ? -19.449 -5.083 69.278 1.00 80.56 209 GLU A CA 1
ATOM 1526 C C . GLU A 1 209 ? -19.965 -3.791 69.935 1.00 80.56 209 GLU A C 1
ATOM 1528 O O . GLU A 1 209 ? -19.265 -3.173 70.744 1.00 80.56 209 GLU A O 1
ATOM 1533 N N . ILE A 1 210 ? -21.209 -3.390 69.649 1.00 79.88 210 ILE A N 1
ATOM 1534 C CA . ILE A 1 210 ? -21.866 -2.269 70.339 1.00 79.88 210 ILE A CA 1
ATOM 1535 C C . ILE A 1 210 ? -22.043 -2.602 71.825 1.00 79.88 210 ILE A C 1
ATOM 1537 O O . ILE A 1 210 ? -21.658 -1.796 72.675 1.00 79.88 210 ILE A O 1
ATOM 1541 N N . ALA A 1 211 ? -22.570 -3.784 72.152 1.00 76.56 211 ALA A N 1
ATOM 1542 C CA . ALA A 1 211 ? -22.766 -4.215 73.532 1.00 76.56 211 ALA A CA 1
ATOM 1543 C C . ALA A 1 211 ? -21.444 -4.224 74.308 1.00 76.56 211 ALA A C 1
ATOM 1545 O O . ALA A 1 211 ? -21.368 -3.658 75.395 1.00 76.56 211 ALA A O 1
ATOM 1546 N N . LYS A 1 212 ? -20.367 -4.736 73.707 1.00 80.25 212 LYS A N 1
ATOM 1547 C CA . LYS A 1 212 ? -19.018 -4.716 74.283 1.00 80.25 212 LYS A CA 1
ATOM 1548 C C . LYS A 1 212 ? -18.489 -3.298 74.502 1.00 80.25 212 LYS A C 1
ATOM 1550 O O . LYS A 1 212 ? -17.952 -3.004 75.569 1.00 80.25 212 LYS A O 1
ATOM 1555 N N . LYS A 1 213 ? -18.645 -2.403 73.519 1.00 81.88 213 LYS A N 1
ATOM 1556 C CA . LYS A 1 213 ? -18.189 -1.005 73.615 1.00 81.88 213 LYS A CA 1
ATOM 1557 C C . LYS A 1 213 ? -18.901 -0.237 74.728 1.00 81.88 213 LYS A C 1
ATOM 1559 O O . LYS A 1 213 ? -18.272 0.584 75.393 1.00 81.88 213 LYS A O 1
ATOM 1564 N N . PHE A 1 214 ? -20.192 -0.494 74.915 1.00 80.06 214 PHE A N 1
ATOM 1565 C CA . PHE A 1 214 ? -21.032 0.196 75.896 1.00 80.06 214 PHE A CA 1
ATOM 1566 C C . PHE A 1 214 ? -21.284 -0.613 77.176 1.00 80.06 214 PHE A C 1
ATOM 1568 O O . PHE A 1 214 ? -22.051 -0.162 78.020 1.00 80.06 214 PHE A O 1
ATOM 1575 N N . GLN A 1 215 ? -20.621 -1.765 77.339 1.00 78.88 215 GLN A N 1
ATOM 1576 C CA . GLN A 1 215 ? -20.768 -2.673 78.487 1.00 78.88 215 GLN A CA 1
ATOM 1577 C C . GLN A 1 215 ? -22.233 -3.058 78.761 1.00 78.88 215 GLN A C 1
ATOM 1579 O O . GLN A 1 215 ? -22.655 -3.172 79.910 1.00 78.88 215 GLN A O 1
ATOM 1584 N N . LEU A 1 216 ? -23.021 -3.226 77.698 1.00 76.75 216 LEU A N 1
ATOM 1585 C CA . LEU A 1 216 ? -24.412 -3.649 77.805 1.00 76.75 216 LEU A CA 1
ATOM 1586 C C . LEU A 1 216 ? -24.476 -5.151 78.138 1.00 76.75 216 LEU A C 1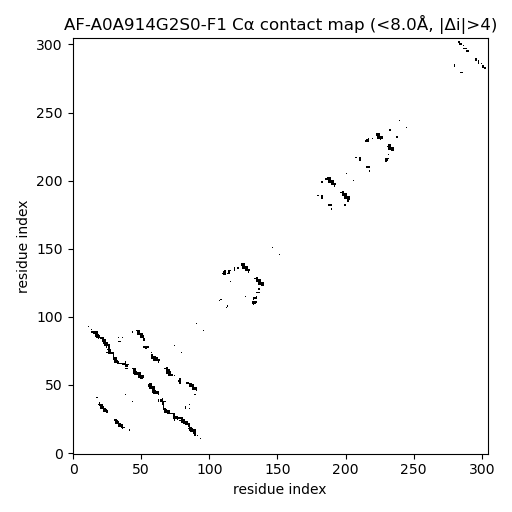
ATOM 1588 O O . LEU A 1 216 ? -23.640 -5.918 77.658 1.00 76.75 216 LEU A O 1
ATOM 1592 N N . PRO A 1 217 ? -25.460 -5.587 78.938 1.00 72.62 217 PRO A N 1
ATOM 1593 C CA . PRO A 1 217 ? -25.637 -6.991 79.286 1.00 72.62 217 PRO A CA 1
ATOM 1594 C C . PRO A 1 217 ? -26.020 -7.826 78.053 1.00 72.62 217 PRO A C 1
ATOM 1596 O O . PRO A 1 217 ? -26.896 -7.446 77.275 1.00 72.62 217 PRO A O 1
ATOM 1599 N N . GLU A 1 218 ? -25.371 -8.980 77.881 1.00 68.50 218 GLU A N 1
ATOM 1600 C CA . GLU A 1 218 ? -25.655 -9.918 76.788 1.00 68.50 218 GLU A CA 1
ATOM 1601 C C . GLU A 1 218 ? -26.933 -10.735 77.067 1.00 68.50 218 GLU A C 1
ATOM 1603 O O . GLU A 1 218 ? -27.151 -11.202 78.185 1.00 68.50 218 GLU A O 1
ATOM 1608 N N . GLY A 1 219 ? -27.764 -10.953 76.038 1.00 68.94 219 GLY A N 1
ATOM 1609 C CA . GLY A 1 219 ? -28.872 -11.923 76.086 1.00 68.94 219 GLY A CA 1
ATOM 1610 C C . GLY A 1 219 ? -30.208 -11.434 76.666 1.00 68.94 219 GLY A C 1
ATOM 1611 O O . GLY A 1 219 ? -31.022 -12.267 77.060 1.00 68.94 219 GLY A O 1
ATOM 1612 N N . GLY A 1 220 ? -30.452 -10.121 76.723 1.00 67.38 220 GLY A N 1
ATOM 1613 C CA . GLY A 1 220 ? -31.756 -9.571 77.118 1.00 67.38 220 GLY A CA 1
ATOM 1614 C C . GLY A 1 220 ? -32.861 -9.790 76.077 1.00 67.38 220 GLY A C 1
ATOM 1615 O O . GLY A 1 220 ? -32.595 -9.905 74.882 1.00 67.38 220 GLY A O 1
ATOM 1616 N N . SER A 1 221 ? -34.111 -9.839 76.538 1.00 73.62 221 SER A N 1
ATOM 1617 C CA . SER A 1 221 ? -35.305 -9.819 75.676 1.00 73.62 221 SER A CA 1
ATOM 1618 C C . SER A 1 221 ? -35.742 -8.384 75.355 1.00 73.62 221 SER A C 1
ATOM 1620 O O . SER A 1 221 ? -35.397 -7.452 76.081 1.00 73.62 221 SER A O 1
ATOM 1622 N N . GLU A 1 222 ? -36.531 -8.191 74.291 1.00 72.62 222 GLU A N 1
ATOM 1623 C CA . GLU A 1 222 ? -37.021 -6.867 73.848 1.00 72.62 222 GLU A CA 1
ATOM 1624 C C . GLU A 1 222 ? -37.830 -6.116 74.919 1.00 72.62 222 GLU A C 1
ATOM 1626 O O . GLU A 1 222 ? -38.010 -4.902 74.840 1.00 72.62 222 GLU A O 1
ATOM 1631 N N . GLN A 1 223 ? -38.342 -6.835 75.917 1.00 78.12 223 GLN A N 1
ATOM 1632 C CA . GLN A 1 223 ? -39.189 -6.297 76.973 1.00 78.12 223 GLN A CA 1
ATOM 1633 C C . GLN A 1 223 ? -38.391 -5.824 78.195 1.00 78.12 223 GLN A C 1
ATOM 1635 O O . GLN A 1 223 ? -38.952 -5.137 79.047 1.00 78.12 223 GLN A O 1
ATOM 1640 N N . GLN A 1 224 ? -37.102 -6.160 78.291 1.00 81.94 224 GLN A N 1
ATOM 1641 C CA . GLN A 1 224 ? -36.262 -5.820 79.437 1.00 81.94 224 GLN A CA 1
ATOM 1642 C C . GLN A 1 224 ? -35.633 -4.432 79.290 1.00 81.94 224 GLN A C 1
ATOM 1644 O O . GLN A 1 224 ? -35.143 -4.044 78.232 1.00 81.94 224 GLN A O 1
ATOM 1649 N N . LEU A 1 225 ? -35.630 -3.676 80.387 1.00 82.75 225 LEU A N 1
ATOM 1650 C CA . LEU A 1 225 ? -35.007 -2.359 80.488 1.00 82.75 225 LEU A CA 1
ATOM 1651 C C . LEU A 1 225 ? -33.615 -2.475 81.121 1.00 82.75 225 LEU A C 1
ATOM 1653 O O . LEU A 1 225 ? -33.277 -3.484 81.738 1.00 82.75 225 LEU A O 1
ATOM 1657 N N . LEU A 1 226 ? -32.811 -1.418 81.015 1.00 83.19 226 LEU A N 1
ATOM 1658 C CA . LEU A 1 226 ? -31.546 -1.295 81.742 1.00 83.19 226 LEU A CA 1
ATOM 1659 C C . LEU A 1 226 ? -31.786 -0.582 83.076 1.00 83.19 226 LEU A C 1
ATOM 1661 O O . LEU A 1 226 ? -32.403 0.483 83.117 1.00 83.19 226 LEU A O 1
ATOM 1665 N N . ASN A 1 227 ? -31.286 -1.149 84.170 1.00 79.31 227 ASN A N 1
ATOM 1666 C CA . ASN A 1 227 ? -31.258 -0.484 85.467 1.00 79.31 227 ASN A CA 1
ATOM 1667 C C . ASN A 1 227 ? -30.084 0.515 85.556 1.00 79.31 227 ASN A C 1
ATOM 1669 O O . ASN A 1 227 ? -29.184 0.528 84.716 1.00 79.31 227 ASN A O 1
ATOM 1673 N N . GLY A 1 228 ? -30.063 1.342 86.607 1.00 72.50 228 GLY A N 1
ATOM 1674 C CA . GLY A 1 228 ? -29.013 2.352 86.823 1.00 72.50 228 GLY A CA 1
ATOM 1675 C C . GLY A 1 228 ? -27.596 1.792 87.031 1.00 72.50 228 GLY A C 1
ATOM 1676 O O . GLY A 1 228 ? -26.635 2.555 87.026 1.00 72.50 228 GLY A O 1
ATOM 1677 N N . ASN A 1 229 ? -27.462 0.474 87.181 1.00 75.56 229 ASN A N 1
ATOM 1678 C CA . ASN A 1 229 ? -26.203 -0.249 87.342 1.00 75.56 229 ASN A CA 1
ATOM 1679 C C . ASN A 1 229 ? -25.828 -1.046 86.075 1.00 75.56 229 ASN A C 1
ATOM 1681 O O . ASN A 1 229 ? -24.886 -1.833 86.118 1.00 75.56 229 ASN A O 1
ATOM 1685 N N . GLY A 1 230 ? -26.564 -0.871 84.969 1.00 72.81 230 GLY A N 1
ATOM 1686 C CA . GLY A 1 230 ? -26.323 -1.554 83.695 1.00 72.81 230 GLY A CA 1
ATOM 1687 C C . GLY A 1 230 ? -26.832 -2.999 83.622 1.00 72.81 230 GLY A C 1
ATOM 1688 O O . GLY A 1 230 ? -26.563 -3.681 82.643 1.00 72.81 230 GLY A O 1
ATOM 1689 N N . GLY A 1 231 ? -27.565 -3.488 84.624 1.00 80.69 231 GLY A N 1
ATOM 1690 C CA . GLY A 1 231 ? -28.206 -4.808 84.598 1.00 80.69 231 GLY A CA 1
ATOM 1691 C C . GLY A 1 231 ? -29.599 -4.780 83.961 1.00 80.69 231 GLY A C 1
ATOM 1692 O O . GLY A 1 231 ? -30.255 -3.741 83.943 1.00 80.69 231 GLY A O 1
ATOM 1693 N N . LEU A 1 232 ? -30.074 -5.928 83.474 1.00 83.19 232 LEU A N 1
ATOM 1694 C CA . LEU A 1 232 ? -31.433 -6.073 82.937 1.00 83.19 232 LEU A CA 1
ATOM 1695 C C . LEU A 1 232 ? -32.475 -6.020 84.068 1.00 83.19 232 LEU A C 1
ATOM 1697 O O . LEU A 1 232 ? -32.286 -6.634 85.120 1.00 83.19 232 LEU A O 1
ATOM 1701 N N . ILE A 1 233 ? -33.575 -5.295 83.859 1.00 86.12 233 ILE A N 1
ATOM 1702 C CA . ILE A 1 233 ? -34.716 -5.208 84.778 1.00 86.12 233 ILE A CA 1
ATOM 1703 C C . ILE A 1 233 ? -36.028 -5.348 84.005 1.00 86.12 233 ILE A C 1
ATOM 1705 O O . ILE A 1 233 ? -36.221 -4.734 82.958 1.00 86.12 233 ILE A O 1
ATOM 1709 N N . GLU A 1 234 ? -36.946 -6.157 84.525 1.00 84.38 234 GLU A N 1
ATOM 1710 C CA . GLU A 1 234 ? -38.299 -6.240 83.977 1.00 84.38 234 GLU A CA 1
ATOM 1711 C C . GLU A 1 234 ? -39.053 -4.924 84.230 1.00 84.38 234 GLU A C 1
ATOM 1713 O O . GLU A 1 234 ? -38.928 -4.362 85.323 1.00 84.38 234 GLU A O 1
ATOM 1718 N N . PRO A 1 235 ? -39.902 -4.443 83.303 1.00 80.62 235 PRO A N 1
ATOM 1719 C CA . PRO A 1 235 ? -40.705 -3.238 83.515 1.00 80.62 235 PRO A CA 1
ATOM 1720 C C . PRO A 1 235 ? -41.558 -3.304 84.789 1.00 80.62 235 PRO A C 1
ATOM 1722 O O . PRO A 1 235 ? -41.731 -2.303 85.480 1.00 80.62 235 PRO A O 1
ATOM 1725 N N . ALA A 1 236 ? -42.043 -4.499 85.140 1.00 78.44 236 ALA A N 1
ATOM 1726 C CA . ALA A 1 236 ? -42.812 -4.744 86.360 1.00 78.44 236 ALA A CA 1
ATOM 1727 C C . ALA A 1 236 ? -41.980 -4.639 87.653 1.00 78.44 236 ALA A C 1
ATOM 1729 O O . ALA A 1 236 ? -42.546 -4.489 88.731 1.00 78.44 236 ALA A O 1
ATOM 1730 N N . ALA A 1 237 ? -40.652 -4.723 87.553 1.00 78.50 237 ALA A N 1
ATOM 1731 C CA . ALA A 1 237 ? -39.722 -4.616 88.673 1.00 78.50 237 ALA A CA 1
ATOM 1732 C C . ALA A 1 237 ? -39.133 -3.202 88.824 1.00 78.50 237 ALA A C 1
ATOM 1734 O O . ALA A 1 237 ? -38.266 -2.995 89.675 1.00 78.50 237 ALA A O 1
ATOM 1735 N N . LEU A 1 238 ? -39.581 -2.228 88.017 1.00 78.50 238 LEU A N 1
ATOM 1736 C CA . LEU A 1 238 ? -39.157 -0.839 88.165 1.00 78.50 238 LEU A CA 1
ATOM 1737 C C . LEU A 1 238 ? -39.506 -0.328 89.572 1.00 78.50 238 LEU A C 1
ATOM 1739 O O . LEU A 1 238 ? -40.645 -0.488 90.019 1.00 78.50 238 LEU A O 1
ATOM 1743 N N . PRO A 1 239 ? -38.555 0.308 90.277 1.00 75.62 239 PRO A N 1
ATOM 1744 C CA . PRO A 1 239 ? -38.813 0.829 91.607 1.00 75.62 239 PRO A CA 1
ATOM 1745 C C . PRO A 1 239 ? -39.873 1.933 91.531 1.00 75.62 239 PRO A C 1
ATOM 1747 O O . PRO A 1 239 ? -39.664 2.985 90.927 1.00 75.62 239 PRO A O 1
ATOM 1750 N N . VAL A 1 240 ? -41.020 1.694 92.165 1.00 78.50 240 VAL A N 1
ATOM 1751 C CA . VAL A 1 240 ? -42.020 2.729 92.431 1.00 78.50 240 VAL A CA 1
ATOM 1752 C C . VAL A 1 240 ? -41.441 3.652 93.505 1.00 78.50 240 VAL A C 1
ATOM 1754 O O . VAL A 1 240 ? -40.866 3.180 94.488 1.00 78.50 240 VAL A O 1
ATOM 1757 N N . SER A 1 241 ? -41.537 4.972 93.318 1.00 79.12 241 SER A N 1
ATOM 1758 C CA . SER A 1 241 ? -41.031 5.909 94.328 1.00 79.12 241 SER A CA 1
ATOM 1759 C C . SER A 1 241 ? -41.736 5.670 95.667 1.00 79.12 241 SER A C 1
ATOM 1761 O O . SER A 1 241 ? -42.930 5.373 95.679 1.00 79.12 241 SER A O 1
ATOM 1763 N N . THR A 1 242 ? -41.033 5.839 96.791 1.00 75.25 242 THR A N 1
ATOM 1764 C CA . THR A 1 242 ? -41.620 5.664 98.132 1.00 75.25 242 THR A CA 1
ATOM 1765 C C . THR A 1 242 ? -42.892 6.495 98.294 1.00 75.25 242 THR A C 1
ATOM 1767 O O . THR A 1 242 ? -43.903 5.966 98.721 1.00 75.25 242 THR A O 1
ATOM 1770 N N . ALA A 1 243 ? -42.907 7.740 97.804 1.00 72.31 243 ALA A N 1
ATOM 1771 C CA . ALA A 1 243 ? -44.094 8.597 97.838 1.00 72.31 243 ALA A CA 1
ATOM 1772 C C . ALA A 1 243 ? -45.284 8.038 97.032 1.00 72.31 243 ALA A C 1
ATOM 1774 O O . ALA A 1 243 ? -46.439 8.215 97.415 1.00 72.31 243 ALA A O 1
ATOM 1775 N N . THR A 1 244 ? -45.021 7.372 95.906 1.00 79.44 244 THR A N 1
ATOM 1776 C CA . THR A 1 244 ? -46.063 6.733 95.091 1.00 79.44 244 THR A CA 1
ATOM 1777 C C . THR A 1 244 ? -46.556 5.439 95.738 1.00 79.44 244 THR A C 1
ATOM 1779 O O . THR A 1 244 ? -47.759 5.185 95.721 1.00 79.44 244 THR A O 1
ATOM 1782 N N . GLN A 1 245 ? -45.657 4.652 96.337 1.00 82.31 245 GLN A N 1
ATOM 1783 C CA . GLN A 1 245 ? -46.026 3.446 97.077 1.00 82.31 245 GLN A CA 1
ATOM 1784 C C . GLN A 1 245 ? -46.846 3.799 98.324 1.00 82.31 245 GLN A C 1
ATOM 1786 O O . GLN A 1 245 ? -47.931 3.258 98.504 1.00 82.31 245 GLN A O 1
ATOM 1791 N N . ASP A 1 246 ? -46.413 4.799 99.094 1.00 79.31 246 ASP A N 1
ATOM 1792 C CA . ASP A 1 246 ? -47.134 5.318 100.259 1.00 79.31 246 ASP A CA 1
ATOM 1793 C C . ASP A 1 246 ? -48.538 5.819 99.876 1.00 79.31 246 ASP A C 1
ATOM 1795 O O . ASP A 1 246 ? -49.509 5.577 100.591 1.00 79.31 246 ASP A O 1
ATOM 1799 N N . ALA A 1 247 ? -48.683 6.488 98.725 1.00 76.31 247 ALA A N 1
ATOM 1800 C CA . ALA A 1 247 ? -49.982 6.941 98.230 1.00 76.31 247 ALA A CA 1
ATOM 1801 C C . ALA A 1 247 ? -50.905 5.773 97.824 1.00 76.31 247 ALA A C 1
ATOM 1803 O O . ALA A 1 247 ? -52.107 5.807 98.108 1.00 76.31 247 ALA A O 1
ATOM 1804 N N . LEU A 1 248 ? -50.366 4.731 97.183 1.00 78.31 248 LEU A N 1
ATOM 1805 C CA . LEU A 1 248 ? -51.111 3.511 96.843 1.00 78.31 248 LEU A CA 1
ATOM 1806 C C . LEU A 1 248 ? -51.532 2.739 98.099 1.00 78.31 248 LEU A C 1
ATOM 1808 O O . LEU A 1 248 ? -52.680 2.290 98.193 1.00 78.31 248 LEU A O 1
ATOM 1812 N N . ASP A 1 249 ? -50.644 2.646 99.084 1.00 80.44 249 ASP A N 1
ATOM 1813 C CA . ASP A 1 249 ? -50.898 1.975 100.356 1.00 80.44 249 ASP A CA 1
ATOM 1814 C C . ASP A 1 249 ? -51.945 2.741 101.180 1.00 80.44 249 ASP A C 1
ATOM 1816 O O . ASP A 1 249 ? -52.876 2.130 101.711 1.00 80.44 249 ASP A O 1
ATOM 1820 N N . LEU A 1 250 ? -51.894 4.081 101.201 1.00 73.81 250 LEU A N 1
ATOM 1821 C CA . LEU A 1 250 ? -52.916 4.925 101.835 1.00 73.81 250 LEU A CA 1
ATOM 1822 C C . LEU A 1 250 ? -54.290 4.755 101.167 1.00 73.81 250 LEU A C 1
ATOM 1824 O O . LEU A 1 250 ? -55.315 4.664 101.845 1.00 73.81 250 LEU A O 1
ATOM 1828 N N . THR A 1 251 ? -54.319 4.665 99.836 1.00 66.44 251 THR A N 1
ATOM 1829 C CA . THR A 1 251 ? -55.554 4.430 99.071 1.00 66.44 251 THR A CA 1
ATOM 1830 C C . THR A 1 251 ? -56.131 3.044 99.376 1.00 66.44 251 THR A C 1
ATOM 1832 O O . THR A 1 251 ? -57.336 2.898 99.583 1.00 66.44 251 THR A O 1
ATOM 1835 N N . SER A 1 252 ? -55.270 2.031 99.486 1.00 64.19 252 SER A N 1
ATOM 1836 C CA . SER A 1 252 ? -55.650 0.662 99.854 1.00 64.19 252 SER A CA 1
ATOM 1837 C C . SER A 1 252 ? -56.157 0.574 101.298 1.00 64.19 252 SER A C 1
ATOM 1839 O O . SER A 1 252 ? -57.154 -0.101 101.559 1.00 64.19 252 SER A O 1
ATOM 1841 N N . ALA A 1 253 ? -55.556 1.325 102.227 1.00 61.72 253 ALA A N 1
ATOM 1842 C CA . ALA A 1 253 ? -56.020 1.451 103.609 1.00 61.72 253 ALA A CA 1
ATOM 1843 C C . ALA A 1 253 ? -57.388 2.158 103.714 1.00 61.72 253 ALA A C 1
ATOM 1845 O O . ALA A 1 253 ? -58.242 1.741 104.504 1.00 61.72 253 ALA A O 1
ATOM 1846 N N . LEU A 1 254 ? -57.648 3.177 102.882 1.00 58.88 254 LEU A N 1
ATOM 1847 C CA . LEU A 1 254 ? -58.963 3.830 102.785 1.00 58.88 254 LEU A CA 1
ATOM 1848 C C . LEU A 1 254 ? -60.049 2.901 102.217 1.00 58.88 254 LEU A C 1
ATOM 1850 O O . LEU A 1 254 ? -61.219 3.012 102.580 1.00 58.88 254 LEU A O 1
ATOM 1854 N N . ILE A 1 255 ? -59.684 1.986 101.317 1.00 59.41 255 ILE A N 1
ATOM 1855 C CA . ILE A 1 255 ? -60.613 1.002 100.747 1.00 59.41 255 ILE A CA 1
ATOM 1856 C C . ILE A 1 255 ? -60.866 -0.146 101.737 1.00 59.41 255 ILE A C 1
ATOM 1858 O O . ILE A 1 255 ? -62.013 -0.559 101.897 1.00 59.41 255 ILE A O 1
ATOM 1862 N N . GLY A 1 256 ? -59.846 -0.608 102.469 1.00 54.28 256 GLY A N 1
ATOM 1863 C CA . GLY A 1 256 ? -59.983 -1.636 103.512 1.00 54.28 256 GLY A CA 1
ATOM 1864 C C . GLY A 1 256 ? -60.818 -1.201 104.723 1.00 54.28 256 GLY A C 1
ATOM 1865 O O . GLY A 1 256 ? -61.354 -2.040 105.439 1.00 54.28 256 GLY A O 1
ATOM 1866 N N . THR A 1 257 ? -60.992 0.108 104.923 1.00 51.12 257 THR A N 1
ATOM 1867 C CA . THR A 1 257 ? -61.849 0.692 105.969 1.00 51.12 257 THR A CA 1
ATOM 1868 C C . THR A 1 257 ? -63.257 1.057 105.477 1.00 51.12 257 THR A C 1
ATOM 1870 O O . THR A 1 257 ? -64.071 1.551 106.261 1.00 51.12 257 THR A O 1
ATOM 1873 N N . LYS A 1 258 ? -63.627 0.732 104.224 1.00 50.09 258 LYS A N 1
ATOM 1874 C CA . LYS A 1 258 ? -65.016 0.815 103.721 1.00 50.09 258 LYS A CA 1
ATOM 1875 C C . LYS A 1 258 ? -65.914 -0.320 104.237 1.00 50.09 258 LYS A C 1
ATOM 1877 O O . LYS A 1 258 ? -66.682 -0.929 103.496 1.00 50.09 258 LYS A O 1
ATOM 1882 N N . SER A 1 259 ? -65.915 -0.529 105.543 1.00 49.47 259 SER A N 1
ATOM 1883 C CA . SER A 1 259 ? -67.100 -1.017 106.234 1.00 49.47 259 SER A CA 1
ATOM 1884 C C . SER A 1 259 ? -67.369 -0.073 107.397 1.00 49.47 259 SER A C 1
ATOM 1886 O O . SER A 1 259 ? -66.589 -0.044 108.343 1.00 49.47 259 SER A O 1
ATOM 1888 N N . SER A 1 260 ? -68.483 0.663 107.309 1.00 45.28 260 SER A N 1
ATOM 1889 C CA . SER A 1 260 ? -69.201 1.376 108.386 1.00 45.28 260 SER A CA 1
ATOM 1890 C C . SER A 1 260 ? -69.073 2.898 108.578 1.00 45.28 260 SER A C 1
ATOM 1892 O O . SER A 1 260 ? -69.767 3.415 109.449 1.00 45.28 260 SER A O 1
ATOM 1894 N N . TYR A 1 261 ? -68.377 3.669 107.731 1.00 43.88 261 TYR A N 1
ATOM 1895 C CA . TYR A 1 261 ? -68.530 5.137 107.782 1.00 43.88 261 TYR A CA 1
ATOM 1896 C C . TYR A 1 261 ? -69.603 5.644 106.819 1.00 43.88 261 TYR A C 1
ATOM 1898 O O . TYR A 1 261 ? -69.378 5.853 105.628 1.00 43.88 261 TYR A O 1
ATOM 1906 N N . ASN A 1 262 ? -70.790 5.831 107.399 1.00 45.56 262 ASN A N 1
ATOM 1907 C CA . ASN A 1 262 ? -71.896 6.622 106.879 1.00 45.56 262 ASN A CA 1
ATOM 1908 C C . ASN A 1 262 ? -71.352 7.992 106.434 1.00 45.56 262 ASN A C 1
ATOM 1910 O O . ASN A 1 262 ? -70.817 8.735 107.259 1.00 45.56 262 ASN A O 1
ATOM 1914 N N . TRP A 1 263 ? -71.431 8.317 105.142 1.00 44.56 263 TRP A N 1
ATOM 1915 C CA . TRP A 1 263 ? -71.009 9.618 104.620 1.00 44.56 263 TRP A CA 1
ATOM 1916 C C . TRP A 1 263 ? -72.011 10.694 105.044 1.00 44.56 263 TRP A C 1
ATOM 1918 O O . TRP A 1 263 ? -72.833 11.157 104.257 1.00 44.56 263 TRP A O 1
ATOM 1928 N N . ILE A 1 264 ? -71.954 11.090 106.315 1.00 49.19 264 ILE A N 1
ATOM 1929 C CA . ILE A 1 264 ? -72.561 12.332 106.773 1.00 49.19 264 ILE A CA 1
ATOM 1930 C C . ILE A 1 264 ? -71.713 13.443 106.161 1.00 49.19 264 ILE A C 1
ATOM 1932 O O . ILE A 1 264 ? -70.557 13.646 106.531 1.00 49.19 264 ILE A O 1
ATOM 1936 N N . ILE A 1 265 ? -72.279 14.123 105.168 1.00 51.28 265 ILE A N 1
ATOM 1937 C CA . ILE A 1 265 ? -71.707 15.340 104.603 1.00 51.28 265 ILE A CA 1
ATOM 1938 C C . ILE A 1 265 ? -71.677 16.359 105.744 1.00 51.28 265 ILE A C 1
ATOM 1940 O O . ILE A 1 265 ? -72.715 16.870 106.152 1.00 51.28 265 ILE A O 1
ATOM 1944 N N . ASN A 1 266 ? -70.495 16.608 106.299 1.00 44.44 266 ASN A N 1
ATOM 1945 C CA . ASN A 1 266 ? -70.295 17.557 107.386 1.00 44.44 266 ASN A CA 1
ATOM 1946 C C . ASN A 1 266 ? -70.216 18.975 106.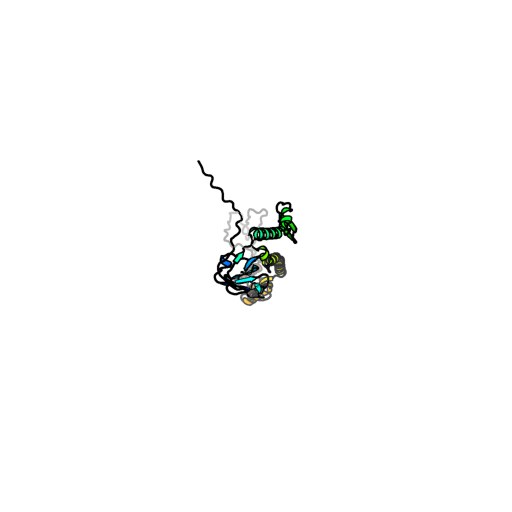795 1.00 44.44 266 ASN A C 1
ATOM 1948 O O . ASN A 1 266 ? -69.137 19.538 106.629 1.00 44.44 266 ASN A O 1
ATOM 1952 N N . GLY A 1 267 ? -71.367 19.494 106.364 1.00 41.78 267 GLY A N 1
ATOM 1953 C CA . GLY A 1 267 ? -71.552 20.883 105.955 1.00 41.78 267 GLY A CA 1
ATOM 1954 C C . GLY A 1 267 ? -72.514 21.591 106.909 1.00 41.78 267 GLY A C 1
ATOM 1955 O O . GLY A 1 267 ? -73.471 20.985 107.386 1.00 41.78 267 GLY A O 1
ATOM 1956 N N . ASP A 1 268 ? -72.268 22.873 107.183 1.00 45.25 268 ASP A N 1
ATOM 1957 C CA . ASP A 1 268 ? -73.163 23.734 107.964 1.00 45.25 268 ASP A CA 1
ATOM 1958 C C . ASP A 1 268 ? -74.471 23.983 107.191 1.00 45.25 268 ASP A C 1
ATOM 1960 O O . ASP A 1 268 ? -74.609 24.963 106.456 1.00 45.25 268 ASP A O 1
ATOM 1964 N N . PHE A 1 269 ? -75.454 23.091 107.322 1.00 47.09 269 PHE A N 1
ATOM 1965 C CA . PHE A 1 269 ? -76.777 23.304 106.735 1.00 47.09 269 PHE A CA 1
ATOM 1966 C C . PHE A 1 269 ? -77.711 23.955 107.754 1.00 47.09 269 PHE A C 1
ATOM 1968 O O . PHE A 1 269 ? -78.022 23.395 108.805 1.00 47.09 269 PHE A O 1
ATOM 1975 N N . THR A 1 270 ? -78.218 25.141 107.425 1.00 41.66 270 THR A N 1
ATOM 1976 C CA . THR A 1 270 ? -79.271 25.798 108.204 1.00 41.66 270 THR A CA 1
ATOM 1977 C C . THR A 1 270 ? -80.600 25.069 107.974 1.00 41.66 270 THR A C 1
ATOM 1979 O O . THR A 1 270 ? -81.224 25.216 106.923 1.00 41.66 270 THR A O 1
ATOM 1982 N N . ILE A 1 271 ? -81.050 24.268 108.945 1.00 49.09 271 ILE A N 1
ATOM 1983 C CA . ILE A 1 271 ? -82.354 23.589 108.876 1.00 49.09 271 ILE A CA 1
ATOM 1984 C C . ILE A 1 271 ? -83.462 24.639 109.012 1.00 49.09 271 ILE A C 1
ATOM 1986 O O . ILE A 1 271 ? -83.661 25.242 110.067 1.00 49.09 271 ILE A O 1
ATOM 1990 N N . ASN A 1 272 ? -84.195 24.864 107.926 1.00 44.09 272 ASN A N 1
ATOM 1991 C CA . ASN A 1 272 ? -85.247 25.868 107.849 1.00 44.09 272 ASN A CA 1
ATOM 1992 C C . ASN A 1 272 ? -86.542 25.326 108.491 1.00 44.09 272 ASN A C 1
ATOM 1994 O O . ASN A 1 272 ? -87.332 24.642 107.839 1.00 44.09 272 ASN A O 1
ATOM 1998 N N . GLN A 1 273 ? -86.762 25.596 109.783 1.00 45.50 273 GLN A N 1
ATOM 1999 C CA . GLN A 1 273 ? -87.970 25.167 110.500 1.00 45.50 273 GLN A CA 1
ATOM 2000 C C . GLN A 1 273 ? -89.186 26.002 110.076 1.00 45.50 273 GLN A C 1
ATOM 2002 O O . GLN A 1 273 ? -89.505 27.041 110.654 1.00 45.50 273 GLN A O 1
ATOM 2007 N N . ARG A 1 274 ? -89.897 25.554 109.039 1.00 45.62 274 ARG A N 1
ATOM 2008 C CA . ARG A 1 274 ? -91.091 26.242 108.539 1.00 45.62 274 ARG A CA 1
ATOM 2009 C C . ARG A 1 274 ? -92.331 25.846 109.358 1.00 45.62 274 ARG A C 1
ATOM 2011 O O . ARG A 1 274 ? -92.959 24.844 109.052 1.00 45.62 274 ARG A O 1
ATOM 2018 N N . GLY A 1 275 ? -92.661 26.639 110.384 1.00 50.78 275 GLY A N 1
ATOM 2019 C CA . GLY A 1 275 ? -94.004 26.959 110.930 1.00 50.78 275 GLY A CA 1
ATOM 2020 C C . GLY A 1 275 ? -95.168 25.944 110.880 1.00 50.78 275 GLY A C 1
ATOM 2021 O O . GLY A 1 275 ? -96.317 26.367 110.765 1.00 50.78 275 GLY A O 1
ATOM 2022 N N . GLY A 1 276 ? -94.917 24.635 110.939 1.00 49.34 276 GLY A N 1
ATOM 2023 C CA . GLY A 1 276 ? -95.938 23.585 110.877 1.00 49.34 276 GLY A CA 1
ATOM 2024 C C . GLY A 1 276 ? -96.612 23.330 112.229 1.00 49.34 276 GLY A C 1
ATOM 2025 O O . GLY A 1 276 ? -95.956 23.062 113.230 1.00 49.34 276 GLY A O 1
ATOM 2026 N N . VAL A 1 277 ? -97.944 23.387 112.251 1.00 44.78 277 VAL A N 1
ATOM 2027 C CA . VAL A 1 277 ? -98.814 23.541 113.437 1.00 44.78 277 VAL A CA 1
ATOM 2028 C C . VAL A 1 277 ? -99.075 22.233 114.221 1.00 44.78 277 VAL A C 1
ATOM 2030 O O . VAL A 1 277 ? -100.130 22.054 114.824 1.00 44.78 277 VAL A O 1
ATOM 2033 N N . LYS A 1 278 ? -98.131 21.286 114.248 1.00 51.62 278 LYS A N 1
ATOM 2034 C CA . LYS A 1 278 ? -98.214 20.090 115.109 1.00 51.62 278 LYS A CA 1
ATOM 2035 C C . LYS A 1 278 ? -96.840 19.749 115.671 1.00 51.62 278 LYS A C 1
ATOM 2037 O O . LYS A 1 278 ? -95.938 19.382 114.928 1.00 51.62 278 LYS A O 1
ATOM 2042 N N . LYS A 1 279 ? -96.706 19.854 116.994 1.00 50.12 279 LYS A N 1
ATOM 2043 C CA . LYS A 1 279 ? -95.518 19.434 117.742 1.00 50.12 279 LYS A CA 1
ATOM 2044 C C . LYS A 1 279 ? -95.422 17.897 117.677 1.00 50.12 279 LYS A C 1
ATOM 2046 O O . LYS A 1 279 ? -96.368 17.250 118.134 1.00 50.12 279 LYS A O 1
ATOM 2051 N N . PRO A 1 280 ? -94.370 17.299 117.091 1.00 54.09 280 PRO A N 1
ATOM 2052 C CA . PRO A 1 280 ? -94.193 15.851 117.146 1.00 54.09 280 PRO A CA 1
ATOM 2053 C C . PRO A 1 280 ? -93.887 15.399 118.584 1.00 54.09 280 PRO A C 1
ATOM 2055 O O . PRO A 1 280 ? -93.459 16.196 119.423 1.00 54.09 280 PRO A O 1
ATOM 2058 N N . ALA A 1 281 ? -94.171 14.128 118.880 1.00 49.25 281 ALA A N 1
ATOM 2059 C CA . ALA A 1 281 ? -93.890 13.519 120.179 1.00 49.25 281 ALA A CA 1
ATOM 2060 C C . ALA A 1 281 ? -92.380 13.552 120.499 1.00 49.25 281 ALA A C 1
ATOM 2062 O O . ALA A 1 281 ? -91.550 13.591 119.589 1.00 49.25 281 ALA A O 1
ATOM 2063 N N . ASN A 1 282 ? -92.027 13.543 121.792 1.00 46.28 282 ASN A N 1
ATOM 2064 C CA . ASN A 1 282 ? -90.630 13.513 122.241 1.00 46.28 282 ASN A CA 1
ATOM 2065 C C . ASN A 1 282 ? -89.870 12.364 121.553 1.00 46.28 282 ASN A C 1
ATOM 2067 O O . ASN A 1 282 ? -90.289 11.215 121.660 1.00 46.28 282 ASN A O 1
ATOM 2071 N N . GLY A 1 283 ? -88.764 12.690 120.876 1.00 53.12 283 GLY A N 1
ATOM 2072 C CA . GLY A 1 283 ? -87.898 11.722 120.188 1.00 53.12 283 GLY A CA 1
ATOM 2073 C C . GLY A 1 283 ? -87.957 11.739 118.656 1.00 53.12 283 GLY A C 1
ATOM 2074 O O . GLY A 1 283 ? -87.171 11.036 118.034 1.00 53.12 283 GLY A O 1
ATOM 2075 N N . VAL A 1 284 ? -88.819 12.554 118.030 1.00 47.78 284 VAL A N 1
ATOM 2076 C CA . VAL A 1 284 ? -88.916 12.652 116.559 1.00 47.78 284 VAL A CA 1
ATOM 2077 C C . VAL A 1 284 ? -88.724 14.099 116.101 1.00 47.78 284 VAL A C 1
ATOM 2079 O O . VAL A 1 284 ? -89.563 14.961 116.369 1.00 47.78 284 VAL A O 1
ATOM 2082 N N . TYR A 1 285 ? -87.633 14.373 115.382 1.00 47.22 285 TYR A N 1
ATOM 2083 C CA . TYR A 1 285 ? -87.306 15.706 114.864 1.00 47.22 285 TYR A CA 1
ATOM 2084 C C . TYR A 1 285 ? -87.491 15.780 113.344 1.00 47.22 285 TYR A C 1
ATOM 2086 O O . TYR A 1 285 ? -86.544 15.659 112.580 1.00 47.22 285 TYR A O 1
ATOM 2094 N N . GLY A 1 286 ? -88.729 16.061 112.933 1.00 51.09 286 GLY A N 1
ATOM 2095 C CA . GLY A 1 286 ? -89.058 16.545 111.590 1.00 51.09 286 GLY A CA 1
ATOM 2096 C C . GLY A 1 286 ? -89.205 15.468 110.512 1.00 51.09 286 GLY A C 1
ATOM 2097 O O . GLY A 1 286 ? -88.470 14.493 110.458 1.00 51.09 286 GLY A O 1
ATOM 2098 N N . PHE A 1 287 ? -90.174 15.683 109.624 1.00 47.94 287 PHE A N 1
ATOM 2099 C CA . PHE A 1 287 ? -90.284 14.981 108.349 1.00 47.94 287 PHE A CA 1
ATOM 2100 C C . PHE A 1 287 ? -89.863 15.973 107.269 1.00 47.94 287 PHE A C 1
ATOM 2102 O O . PHE A 1 287 ? -90.489 17.032 107.172 1.00 47.94 287 PHE A O 1
ATOM 2109 N N . ASP A 1 288 ? -88.850 15.653 106.465 1.00 48.84 288 ASP A N 1
ATOM 2110 C CA . ASP A 1 288 ? -88.589 16.410 105.242 1.00 48.84 288 ASP A CA 1
ATOM 2111 C C . ASP A 1 288 ? -88.937 15.560 104.021 1.00 48.84 288 ASP A C 1
ATOM 2113 O O . ASP A 1 288 ? -88.487 14.425 103.863 1.00 48.84 288 ASP A O 1
ATOM 2117 N N . ARG A 1 289 ? -89.807 16.106 103.173 1.00 50.88 289 ARG A N 1
ATOM 2118 C CA . ARG A 1 289 ? -90.209 15.485 101.912 1.00 50.88 289 ARG A CA 1
ATOM 2119 C C . ARG A 1 289 ? -89.440 16.171 100.807 1.00 50.88 289 ARG A C 1
ATOM 2121 O O . ARG A 1 289 ? -89.780 17.285 100.408 1.00 50.88 289 ARG A O 1
ATOM 2128 N N . TRP A 1 290 ? -88.454 15.474 100.257 1.00 46.72 290 TRP A N 1
ATOM 2129 C CA . TRP A 1 290 ? -87.749 15.964 99.085 1.00 46.72 290 TRP A CA 1
ATOM 2130 C C . TRP A 1 290 ? -88.713 15.986 97.886 1.00 46.72 290 TRP A C 1
ATOM 2132 O O . TRP A 1 290 ? -89.119 14.947 97.361 1.00 46.72 290 TRP A O 1
ATOM 2142 N N . LYS A 1 291 ? -89.158 17.180 97.477 1.00 43.34 291 LYS A N 1
ATOM 2143 C CA . LYS A 1 291 ? -90.019 17.349 96.299 1.00 43.34 291 LYS A CA 1
ATOM 2144 C C . LYS A 1 291 ? -89.225 17.010 95.037 1.00 43.34 291 LYS A C 1
ATOM 2146 O O . LYS A 1 291 ? -88.316 17.748 94.678 1.00 43.34 291 LYS A O 1
ATOM 2151 N N . GLY A 1 292 ? -89.617 15.941 94.345 1.00 50.50 292 GLY A N 1
ATOM 2152 C CA . GLY A 1 292 ? -89.090 15.606 93.016 1.00 50.50 292 GLY A CA 1
ATOM 2153 C C . GLY A 1 292 ? -88.930 14.116 92.728 1.00 50.50 292 GLY A C 1
ATOM 2154 O O . GLY A 1 292 ? -88.719 13.758 91.575 1.00 50.50 292 GLY A O 1
ATOM 2155 N N . HIS A 1 293 ? -89.067 13.241 93.729 1.00 45.62 293 HIS A N 1
ATOM 2156 C CA . HIS A 1 293 ? -88.934 11.796 93.538 1.00 45.62 293 HIS A CA 1
ATOM 2157 C C . HIS A 1 293 ? -90.300 11.097 93.619 1.00 45.62 293 HIS A C 1
ATOM 2159 O O . HIS A 1 293 ? -91.024 11.263 94.598 1.00 45.62 293 HIS A O 1
ATOM 2165 N N . ALA A 1 294 ? -90.661 10.319 92.591 1.00 50.91 294 ALA A N 1
ATOM 2166 C CA . ALA A 1 294 ? -91.985 9.691 92.462 1.00 50.91 294 ALA A CA 1
ATOM 2167 C C . ALA A 1 294 ? -92.293 8.645 93.555 1.00 50.91 294 ALA A C 1
ATOM 2169 O O . ALA A 1 294 ? -93.456 8.410 93.865 1.00 50.91 294 ALA A O 1
ATOM 2170 N N . ASN A 1 295 ? -91.256 8.086 94.186 1.00 58.03 295 ASN A N 1
ATOM 2171 C CA . ASN A 1 295 ? -91.352 7.116 95.280 1.00 58.03 295 ASN A CA 1
ATOM 2172 C C . ASN A 1 295 ? -90.641 7.678 96.518 1.00 58.03 295 ASN A C 1
ATOM 2174 O O . ASN A 1 295 ? -89.542 7.234 96.841 1.00 58.03 295 ASN A O 1
ATOM 2178 N N . GLY A 1 296 ? -91.206 8.729 97.123 1.00 49.31 296 GLY A N 1
ATOM 2179 C CA . GLY A 1 296 ? -90.601 9.475 98.232 1.00 49.31 296 GLY A CA 1
ATOM 2180 C C . GLY A 1 296 ? -89.970 8.563 99.288 1.00 49.31 296 GLY A C 1
ATOM 2181 O O . GLY A 1 296 ? -90.666 7.794 99.943 1.00 49.31 296 GLY A O 1
ATOM 2182 N N . ILE A 1 297 ? -88.646 8.645 99.424 1.00 46.25 297 ILE A N 1
ATOM 2183 C CA . ILE A 1 297 ? -87.903 7.933 100.461 1.00 46.25 297 ILE A CA 1
ATOM 2184 C C . ILE A 1 297 ? -88.142 8.699 101.761 1.00 46.25 297 ILE A C 1
ATOM 2186 O O . ILE A 1 297 ? -87.645 9.810 101.936 1.00 46.2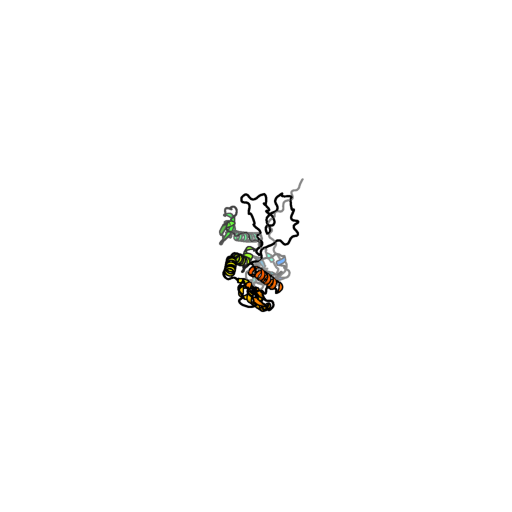5 297 ILE A O 1
ATOM 2190 N N . GLU A 1 298 ? -88.955 8.131 102.646 1.00 48.12 298 GLU A N 1
ATOM 2191 C CA . GLU A 1 298 ? -89.139 8.634 104.004 1.00 48.12 298 GLU A CA 1
ATOM 2192 C C . GLU A 1 298 ? -87.987 8.090 104.857 1.00 48.12 298 GLU A C 1
ATOM 2194 O O . GLU A 1 298 ? -87.981 6.924 105.244 1.00 48.12 298 GLU A O 1
ATOM 2199 N N . GLN A 1 299 ? -86.966 8.912 105.109 1.00 47.97 299 GLN A N 1
ATOM 2200 C CA . GLN A 1 299 ? -85.928 8.552 106.069 1.00 47.97 299 GLN A CA 1
ATOM 2201 C C . GLN A 1 299 ? -86.427 8.900 107.472 1.00 47.97 299 GLN A C 1
ATOM 2203 O O . GLN A 1 299 ? -86.462 10.065 107.866 1.00 47.97 299 GLN A O 1
ATOM 2208 N N . ILE A 1 300 ? -86.836 7.877 108.222 1.00 46.75 300 ILE A N 1
ATOM 2209 C CA . ILE A 1 300 ? -87.119 8.004 109.649 1.00 46.75 300 ILE A CA 1
ATOM 2210 C C . ILE A 1 300 ? -85.771 8.086 110.369 1.00 46.75 300 ILE A C 1
ATOM 2212 O O . ILE A 1 300 ? -84.980 7.145 110.332 1.00 46.75 300 ILE A O 1
ATOM 2216 N N . ILE A 1 301 ? -85.498 9.223 111.006 1.00 46.84 301 ILE A N 1
ATOM 2217 C CA . ILE A 1 301 ? -84.386 9.361 111.946 1.00 46.84 301 ILE A CA 1
ATOM 2218 C C . ILE A 1 301 ? -84.942 9.001 113.324 1.00 46.84 301 ILE A C 1
ATOM 2220 O O . ILE A 1 301 ? -85.505 9.846 114.017 1.00 46.84 301 ILE A O 1
ATOM 2224 N N . GLU A 1 302 ? -84.839 7.728 113.697 1.00 43.62 302 GLU A N 1
ATOM 2225 C CA . GLU A 1 302 ? -85.038 7.304 115.082 1.00 43.62 302 GLU A CA 1
ATOM 2226 C C . GLU A 1 302 ? -83.739 7.541 115.855 1.00 43.62 302 GLU A C 1
ATOM 2228 O O . GLU A 1 302 ? -82.669 7.071 115.465 1.00 43.62 302 GLU A O 1
ATOM 2233 N N . ALA A 1 303 ? -83.824 8.281 116.960 1.00 43.44 303 ALA A N 1
ATOM 2234 C CA . ALA A 1 303 ? -82.779 8.233 117.968 1.00 43.44 303 ALA A CA 1
ATOM 2235 C C . ALA A 1 303 ? -82.923 6.900 118.717 1.00 43.44 303 ALA A C 1
ATOM 2237 O O . ALA A 1 303 ? -83.952 6.652 119.348 1.00 43.44 303 ALA A O 1
ATOM 2238 N N . LEU A 1 304 ? -81.908 6.039 118.633 1.00 43.00 304 LEU A N 1
ATOM 2239 C CA . LEU A 1 304 ? -81.751 4.942 119.589 1.00 43.00 304 LEU A CA 1
ATOM 2240 C C . LEU A 1 304 ? -81.567 5.531 121.006 1.00 43.00 304 LEU A C 1
ATOM 2242 O O . LEU A 1 304 ? -81.052 6.649 121.114 1.00 43.00 304 LEU A O 1
ATOM 2246 N N . PRO A 1 305 ? -82.006 4.827 122.068 1.00 46.41 305 PRO A N 1
ATOM 2247 C CA . PRO A 1 305 ? -81.826 5.278 123.449 1.00 46.41 305 PRO A CA 1
ATOM 2248 C C . PRO A 1 305 ? -80.355 5.459 123.841 1.00 46.41 305 PRO A C 1
ATOM 2250 O O . PRO A 1 305 ? -79.491 4.740 123.285 1.00 46.41 305 PRO A O 1
#